Protein AF-A0A2V9GRG0-F1 (afdb_monomer)

Radius of gyration: 27.68 Å; Cα contacts (8 Å, |Δi|>4): 215; chains: 1; bounding box: 55×50×71 Å

Sequence (250 aa):
MAVDATLEKPLPNNLDAERSVLGAILLDNNALNPAIEHLRPEDFFLEQHRRVFTQMIALGEGQQAIDLVTLTEELNRKGDLEASGGAPYLASLADGMPKVSNIEHYARIVKEKAMLRNLIHTTHNIQQRAFEGEDGADAILDNAESSIFALAEDRVRAGLIPVKDIVRDNFERLERIFREGKSITGIATGYTELDKLTSGLQPSELLILAARPSQGKTALALNLMENIAIRGGHPVAMFSLEMSKESLLQ

Mean predicted aligned error: 14.04 Å

pLDDT: mean 86.98, std 11.92, range [37.97, 97.62]

Structure (mmCIF, N/CA/C/O backbone):
data_AF-A0A2V9GRG0-F1
#
_entry.id   AF-A0A2V9GRG0-F1
#
loop_
_atom_site.group_PDB
_atom_site.id
_atom_site.type_symbol
_atom_site.label_atom_id
_atom_site.label_alt_id
_atom_site.label_comp_id
_atom_site.label_asym_id
_atom_site.label_entity_id
_atom_site.label_seq_id
_atom_site.pdbx_PDB_ins_code
_atom_site.Cartn_x
_atom_site.Cartn_y
_atom_site.Cartn_z
_atom_site.occupancy
_atom_site.B_iso_or_equiv
_atom_site.auth_seq_id
_atom_site.auth_comp_id
_atom_site.auth_asym_id
_atom_site.auth_atom_id
_atom_site.pdbx_PDB_model_num
ATOM 1 N N . MET A 1 1 ? 28.287 27.689 5.733 1.00 37.97 1 MET A N 1
ATOM 2 C CA . MET A 1 1 ? 27.545 26.939 6.767 1.00 37.97 1 MET A CA 1
ATOM 3 C C . MET A 1 1 ? 26.065 27.249 6.614 1.00 37.97 1 MET A C 1
ATOM 5 O O . MET A 1 1 ? 25.568 28.158 7.262 1.00 37.97 1 MET A O 1
ATOM 9 N N . ALA A 1 2 ? 25.384 26.561 5.697 1.00 39.38 2 ALA A N 1
ATOM 10 C CA . ALA A 1 2 ? 23.927 26.515 5.704 1.00 39.38 2 ALA A CA 1
ATOM 11 C C . ALA A 1 2 ? 23.565 25.392 6.677 1.00 39.38 2 ALA A C 1
ATOM 13 O O . ALA A 1 2 ? 23.799 24.225 6.375 1.00 39.38 2 ALA A O 1
ATOM 14 N N . VAL A 1 3 ? 23.163 25.762 7.890 1.00 38.41 3 VAL A N 1
ATOM 15 C CA . VAL A 1 3 ? 22.679 24.794 8.873 1.00 38.41 3 VAL A CA 1
ATOM 16 C C . VAL A 1 3 ? 21.347 24.253 8.354 1.00 38.41 3 VAL A C 1
ATOM 18 O O . VAL A 1 3 ? 20.510 24.994 7.843 1.00 38.41 3 VAL A O 1
ATOM 21 N N . ASP A 1 4 ? 21.255 22.937 8.410 1.00 46.06 4 ASP A N 1
ATOM 22 C CA . ASP A 1 4 ? 20.303 22.028 7.794 1.00 46.06 4 ASP A CA 1
ATOM 23 C C . ASP A 1 4 ? 18.834 22.311 8.181 1.00 46.06 4 ASP A C 1
ATOM 25 O O . ASP A 1 4 ? 18.315 21.791 9.164 1.00 46.06 4 ASP A O 1
ATOM 29 N N . ALA A 1 5 ? 18.139 23.147 7.402 1.00 47.88 5 ALA A N 1
ATOM 30 C CA . ALA A 1 5 ? 16.715 23.460 7.599 1.00 47.88 5 ALA A CA 1
ATOM 31 C C . ALA A 1 5 ? 15.775 22.272 7.288 1.00 47.88 5 ALA A C 1
ATOM 33 O O . ALA A 1 5 ? 14.558 22.358 7.470 1.00 47.88 5 ALA A O 1
ATOM 34 N N . THR A 1 6 ? 16.321 21.160 6.791 1.00 55.41 6 THR A N 1
ATOM 35 C CA . THR A 1 6 ? 15.581 19.942 6.446 1.00 55.41 6 THR A CA 1
ATOM 36 C C . THR A 1 6 ? 15.254 19.092 7.677 1.00 55.41 6 THR A C 1
ATOM 38 O O . THR A 1 6 ? 14.253 18.379 7.662 1.00 55.41 6 THR A O 1
ATOM 41 N N . LEU A 1 7 ? 16.031 19.218 8.761 1.00 51.88 7 LEU A N 1
ATOM 42 C CA . LEU A 1 7 ? 15.873 18.441 9.999 1.00 51.88 7 LEU A CA 1
ATOM 43 C C . LEU A 1 7 ? 14.798 18.981 10.965 1.00 51.88 7 LEU A C 1
ATOM 45 O O . LEU A 1 7 ? 14.427 18.281 11.902 1.00 51.88 7 LEU A O 1
ATOM 49 N N . GLU A 1 8 ? 14.264 20.191 10.753 1.00 59.69 8 GLU A N 1
ATOM 50 C CA . GLU A 1 8 ? 13.221 20.769 11.626 1.00 59.69 8 GLU A CA 1
ATOM 51 C C . GLU A 1 8 ? 11.787 20.396 11.219 1.00 59.69 8 GLU A C 1
ATOM 53 O O . GLU A 1 8 ? 10.844 20.623 11.981 1.00 59.69 8 GLU A O 1
ATOM 58 N N . LYS A 1 9 ? 11.578 19.829 10.023 1.00 76.06 9 LYS A N 1
ATOM 59 C CA . LYS A 1 9 ? 10.229 19.460 9.580 1.00 76.06 9 LYS A CA 1
ATOM 60 C C . LYS A 1 9 ? 9.841 18.081 10.115 1.00 76.06 9 LYS A C 1
ATOM 62 O O . LYS A 1 9 ? 10.578 17.121 9.890 1.00 76.06 9 LYS A O 1
ATOM 67 N N . PRO A 1 10 ? 8.667 17.943 10.760 1.00 85.94 10 PRO A N 1
ATOM 68 C CA . PRO A 1 10 ? 8.171 16.633 11.147 1.00 85.94 10 PRO A CA 1
ATOM 69 C C . PRO A 1 10 ? 7.972 15.764 9.902 1.00 85.94 10 PRO A C 1
ATOM 71 O O . PRO A 1 10 ? 7.604 16.261 8.832 1.00 85.94 10 PRO A O 1
ATOM 74 N N . LEU A 1 11 ? 8.198 14.457 10.053 1.00 92.50 11 LEU A N 1
ATOM 75 C CA . LEU A 1 11 ? 7.975 13.492 8.979 1.00 92.50 11 LEU A CA 1
ATOM 76 C C . LEU A 1 11 ? 6.545 13.615 8.421 1.00 92.50 11 LEU A C 1
ATOM 78 O O . LEU A 1 11 ? 5.611 13.842 9.197 1.00 92.50 11 LEU A O 1
ATOM 82 N N . PRO A 1 12 ? 6.342 13.430 7.102 1.00 94.94 12 PRO A N 1
ATOM 83 C CA . PRO A 1 12 ? 5.026 13.515 6.477 1.00 94.94 12 PRO A CA 1
ATOM 84 C C . PRO A 1 12 ? 3.973 12.657 7.189 1.00 94.94 12 PRO A C 1
ATOM 86 O O . PRO A 1 12 ? 4.086 11.435 7.275 1.00 94.94 12 PRO A O 1
ATOM 89 N N . ASN A 1 13 ? 2.919 13.296 7.685 1.00 95.69 13 ASN A N 1
ATOM 90 C CA . ASN A 1 13 ? 1.816 12.636 8.377 1.00 95.69 13 ASN A CA 1
ATOM 91 C C . ASN A 1 13 ? 0.502 13.393 8.142 1.00 95.69 13 ASN A C 1
ATOM 93 O O . ASN A 1 13 ? 0.505 14.525 7.652 1.00 95.69 13 ASN A O 1
ATOM 97 N N . ASN A 1 14 ? -0.617 12.743 8.452 1.00 95.44 14 ASN A N 1
ATOM 98 C CA . ASN A 1 14 ? -1.925 13.382 8.525 1.00 95.44 14 ASN A CA 1
ATOM 99 C C . ASN A 1 14 ? -2.755 12.682 9.608 1.00 95.44 14 ASN A C 1
ATOM 101 O O . ASN A 1 14 ? -3.441 11.695 9.344 1.00 95.44 14 ASN A O 1
ATOM 105 N N . LEU A 1 15 ? -2.651 13.188 10.837 1.00 94.38 15 LEU A N 1
ATOM 106 C CA . LEU A 1 15 ? -3.295 12.584 12.005 1.00 94.38 15 LEU A CA 1
ATOM 107 C C . LEU A 1 15 ? -4.823 12.601 11.914 1.00 94.38 15 LEU A C 1
ATOM 109 O O . LEU A 1 15 ? -5.467 11.675 12.398 1.00 94.38 15 LEU A O 1
ATOM 113 N N . ASP A 1 16 ? -5.403 13.614 11.269 1.00 92.62 16 ASP A N 1
ATOM 114 C CA . ASP A 1 16 ? -6.853 13.714 11.093 1.00 92.62 16 ASP A CA 1
ATOM 115 C C . ASP A 1 16 ? -7.372 12.639 10.132 1.00 92.62 16 ASP A C 1
ATOM 117 O O . ASP A 1 16 ? -8.401 12.016 10.398 1.00 92.62 16 ASP A O 1
ATOM 121 N N . ALA A 1 17 ? -6.637 12.359 9.050 1.00 93.94 17 ALA A N 1
ATOM 122 C CA . ALA A 1 17 ? -6.957 11.263 8.140 1.00 93.94 17 ALA A CA 1
ATOM 123 C C . ALA A 1 17 ? -6.821 9.899 8.834 1.00 93.94 17 ALA A C 1
ATOM 125 O O . ALA A 1 17 ? -7.705 9.060 8.690 1.00 93.94 17 ALA A O 1
ATOM 126 N N . GLU A 1 18 ? -5.770 9.693 9.635 1.00 95.75 18 GLU A N 1
ATOM 127 C CA . GLU A 1 18 ? -5.599 8.459 10.414 1.00 95.75 18 GLU A CA 1
ATOM 128 C C . GLU A 1 18 ? -6.754 8.243 11.401 1.00 95.75 18 GLU A C 1
ATOM 130 O O . GLU A 1 18 ? -7.363 7.173 11.415 1.00 95.75 18 GLU A O 1
ATOM 135 N N . ARG A 1 19 ? -7.122 9.276 12.171 1.00 94.06 19 ARG A N 1
ATOM 136 C CA . ARG A 1 19 ? -8.281 9.230 13.077 1.00 94.06 19 ARG A CA 1
ATOM 137 C C . ARG A 1 19 ? -9.578 8.958 12.323 1.00 94.06 19 ARG A C 1
ATOM 139 O O . ARG A 1 19 ? -10.387 8.167 12.792 1.00 94.06 19 ARG A O 1
ATOM 146 N N . SER A 1 20 ? -9.751 9.564 11.148 1.00 93.50 20 SER A N 1
ATOM 147 C CA . SER A 1 20 ? -10.935 9.356 10.308 1.00 93.50 20 SER A CA 1
ATOM 148 C C . SER A 1 20 ? -11.053 7.908 9.830 1.00 93.50 20 SER A C 1
ATOM 150 O O . SER A 1 20 ? -12.155 7.369 9.803 1.00 93.50 20 SER A O 1
ATOM 152 N N . VAL A 1 21 ? -9.934 7.255 9.497 1.00 94.75 21 VAL A N 1
ATOM 153 C CA . VAL A 1 21 ? -9.914 5.831 9.121 1.00 94.75 21 VAL A CA 1
ATOM 154 C C . VAL A 1 21 ? -10.344 4.953 10.298 1.00 94.75 21 VAL A C 1
ATOM 156 O O . VAL A 1 21 ? -11.274 4.162 10.160 1.00 94.75 21 VAL A O 1
ATOM 159 N N . LEU A 1 22 ? -9.719 5.120 11.467 1.00 95.38 22 LEU A N 1
ATOM 160 C CA . LEU A 1 22 ? -10.022 4.297 12.647 1.00 95.38 22 LEU A CA 1
ATOM 161 C C . LEU A 1 22 ? -11.447 4.533 13.166 1.00 95.38 22 LEU A C 1
ATOM 163 O O . LEU A 1 22 ? -12.176 3.586 13.454 1.00 95.38 22 LEU A O 1
ATOM 167 N N . GLY A 1 23 ? -11.866 5.797 13.245 1.00 94.00 23 GLY A N 1
ATOM 168 C CA . GLY A 1 23 ? -13.208 6.182 13.674 1.00 94.00 23 GLY A CA 1
ATOM 169 C C . GLY A 1 23 ? -14.297 5.661 12.740 1.00 94.00 23 GLY A C 1
ATOM 170 O O . GLY A 1 23 ? -15.331 5.190 13.203 1.00 94.00 23 GLY A O 1
ATOM 171 N N . ALA A 1 24 ? -14.057 5.679 11.426 1.00 93.19 24 ALA A N 1
ATOM 172 C CA . ALA A 1 24 ? -14.992 5.128 10.453 1.00 93.19 24 ALA A CA 1
ATOM 173 C C . ALA A 1 24 ? -15.219 3.625 10.647 1.00 93.19 24 ALA A C 1
ATOM 175 O O . ALA A 1 24 ? -16.363 3.188 10.596 1.00 93.19 24 ALA A O 1
ATOM 176 N N . ILE A 1 25 ? -14.160 2.855 10.915 1.00 94.12 25 ILE A N 1
ATOM 177 C CA . ILE A 1 25 ? -14.255 1.404 11.143 1.00 94.12 25 ILE A CA 1
ATOM 178 C C . ILE A 1 25 ? -15.051 1.095 12.418 1.00 94.12 25 ILE A C 1
ATOM 180 O O . ILE A 1 25 ? -15.856 0.164 12.419 1.00 94.12 25 ILE A O 1
ATOM 184 N N . LEU A 1 26 ? -14.872 1.894 13.477 1.00 92.81 26 LEU A N 1
ATOM 185 C CA . LEU A 1 26 ? -15.645 1.775 14.722 1.00 92.81 26 LEU A CA 1
ATOM 186 C C . LEU A 1 26 ? -17.136 2.088 14.537 1.00 92.81 26 LEU A C 1
ATOM 188 O O . LEU A 1 26 ? -17.969 1.544 15.256 1.00 92.81 26 LEU A O 1
ATOM 192 N N . LEU A 1 27 ? -17.473 2.987 13.608 1.00 90.81 27 LEU A N 1
ATOM 193 C CA . LEU A 1 27 ? -18.858 3.368 13.318 1.00 90.81 27 LEU A CA 1
ATOM 194 C C . LEU A 1 27 ? -19.539 2.414 12.329 1.00 90.81 27 LEU A C 1
ATOM 196 O O . LEU A 1 27 ? -20.735 2.155 12.458 1.00 90.81 27 LEU A O 1
ATOM 200 N N . ASP A 1 28 ? -18.793 1.909 11.348 1.00 91.44 28 ASP A N 1
ATOM 201 C CA . ASP A 1 28 ? -19.251 0.954 10.344 1.00 91.44 28 ASP A CA 1
ATOM 202 C C . ASP A 1 28 ? -18.136 -0.049 10.025 1.00 91.44 28 ASP A C 1
ATOM 204 O O . ASP A 1 28 ? -17.165 0.255 9.329 1.00 91.44 28 ASP A O 1
ATOM 208 N N . ASN A 1 29 ? -18.293 -1.286 10.498 1.00 93.06 29 ASN A N 1
ATOM 209 C CA . ASN A 1 29 ? -17.296 -2.340 10.304 1.00 93.06 29 ASN A CA 1
ATOM 210 C C . ASN A 1 29 ? -17.103 -2.715 8.824 1.00 93.06 29 ASN A C 1
ATOM 212 O O . ASN A 1 29 ? -16.053 -3.253 8.471 1.00 93.06 29 ASN A O 1
ATOM 216 N N . ASN A 1 30 ? -18.049 -2.383 7.933 1.00 91.38 30 ASN A N 1
ATOM 217 C CA . ASN A 1 30 ? -17.868 -2.579 6.490 1.00 91.38 30 ASN A CA 1
ATOM 218 C C . ASN A 1 30 ? -16.743 -1.704 5.919 1.00 91.38 30 ASN A C 1
ATOM 220 O O . ASN A 1 30 ? -16.183 -2.039 4.876 1.00 91.38 30 ASN A O 1
ATOM 224 N N . ALA A 1 31 ? -16.375 -0.618 6.608 1.00 92.19 31 ALA A N 1
ATOM 225 C CA . ALA A 1 31 ? -15.264 0.245 6.224 1.00 92.19 31 ALA A CA 1
ATOM 226 C C . ALA A 1 31 ? -13.887 -0.421 6.404 1.00 92.19 31 ALA A C 1
ATOM 228 O O . ALA A 1 31 ? -12.911 0.065 5.831 1.00 92.19 31 ALA A O 1
ATOM 229 N N . LEU A 1 32 ? -13.788 -1.536 7.145 1.00 93.94 32 LEU A N 1
ATOM 230 C CA . LEU A 1 32 ? -12.517 -2.244 7.325 1.00 93.94 32 LEU A CA 1
ATOM 231 C C . LEU A 1 32 ? -11.968 -2.764 5.990 1.00 93.94 32 LEU A C 1
ATOM 233 O O . LEU A 1 32 ? -10.796 -2.546 5.701 1.00 93.94 32 LEU A O 1
ATOM 237 N N . ASN A 1 33 ? -12.803 -3.407 5.166 1.00 91.25 33 ASN A N 1
ATOM 238 C CA . ASN A 1 33 ? -12.358 -4.030 3.914 1.00 91.25 33 ASN A CA 1
ATOM 239 C C . ASN A 1 33 ? -11.745 -3.009 2.926 1.00 91.25 33 ASN A C 1
ATOM 241 O O . ASN A 1 33 ? -10.601 -3.200 2.515 1.00 91.25 33 ASN A O 1
ATOM 245 N N . PRO A 1 34 ? -12.404 -1.875 2.613 1.00 90.69 34 PRO A N 1
ATOM 246 C CA . PRO A 1 34 ? -11.786 -0.819 1.808 1.00 90.69 34 PRO A CA 1
ATOM 247 C C . PRO A 1 34 ? -10.521 -0.218 2.439 1.00 90.69 34 PRO A C 1
ATOM 249 O O . PRO A 1 34 ? -9.609 0.206 1.729 1.00 90.69 34 PRO A O 1
ATOM 252 N N . ALA A 1 35 ? -10.438 -0.164 3.774 1.00 92.75 35 ALA A N 1
ATOM 253 C CA . ALA A 1 35 ? -9.246 0.335 4.452 1.00 92.75 35 ALA A CA 1
ATOM 254 C C . ALA A 1 35 ? -8.050 -0.617 4.273 1.00 92.75 35 ALA A C 1
ATOM 256 O O . ALA A 1 35 ? -6.971 -0.159 3.903 1.00 92.75 35 ALA A O 1
ATOM 257 N N . ILE A 1 36 ? -8.227 -1.929 4.471 1.00 93.56 36 ILE A N 1
ATOM 258 C CA . ILE A 1 36 ? -7.149 -2.929 4.314 1.00 93.56 36 ILE A CA 1
ATOM 259 C C . ILE A 1 36 ? -6.730 -3.142 2.852 1.00 93.56 36 ILE A C 1
ATOM 261 O O . ILE A 1 36 ? -5.620 -3.610 2.592 1.00 93.56 36 ILE A O 1
ATOM 265 N N . GLU A 1 37 ? -7.575 -2.790 1.880 1.00 90.00 37 GLU A N 1
ATOM 266 C CA . GLU A 1 37 ? -7.181 -2.775 0.465 1.00 90.00 37 GLU A CA 1
ATOM 267 C C . GLU A 1 37 ? -6.081 -1.742 0.191 1.00 90.00 37 GLU A C 1
ATOM 269 O O . GLU A 1 37 ? -5.207 -1.969 -0.648 1.00 90.00 37 GLU A O 1
ATOM 274 N N . HIS A 1 38 ? -6.090 -0.623 0.919 1.00 89.75 38 HIS A N 1
ATOM 275 C CA . HIS A 1 38 ? -5.173 0.494 0.701 1.00 89.75 38 HIS A CA 1
ATOM 276 C C . HIS A 1 38 ? -4.078 0.626 1.760 1.00 89.75 38 HIS A C 1
ATOM 278 O O . HIS A 1 38 ? -3.030 1.203 1.465 1.00 89.75 38 HIS A O 1
ATOM 284 N N . LEU A 1 39 ? -4.311 0.125 2.973 1.00 94.12 39 LEU A N 1
ATOM 285 C CA . LEU A 1 39 ? -3.452 0.359 4.127 1.00 94.12 39 LEU A CA 1
ATOM 286 C C . LEU A 1 39 ? -2.935 -0.927 4.763 1.00 94.12 39 LEU A C 1
ATOM 288 O O . LEU A 1 39 ? -3.576 -1.982 4.787 1.00 94.12 39 LEU A O 1
ATOM 292 N N . ARG A 1 40 ? -1.750 -0.791 5.342 1.00 94.06 40 ARG A N 1
ATOM 293 C CA . ARG A 1 40 ? -1.143 -1.698 6.311 1.00 94.06 40 ARG A CA 1
ATOM 294 C C . ARG A 1 40 ? -0.969 -0.960 7.645 1.00 94.06 40 ARG A C 1
ATOM 296 O O . ARG A 1 40 ? -0.900 0.271 7.637 1.00 94.06 40 ARG A O 1
ATOM 303 N N . PRO A 1 41 ? -0.878 -1.658 8.790 1.00 96.88 41 PRO A N 1
ATOM 304 C CA . PRO A 1 41 ? -0.619 -1.009 10.077 1.00 96.88 41 PRO A CA 1
ATOM 305 C C . PRO A 1 41 ? 0.593 -0.069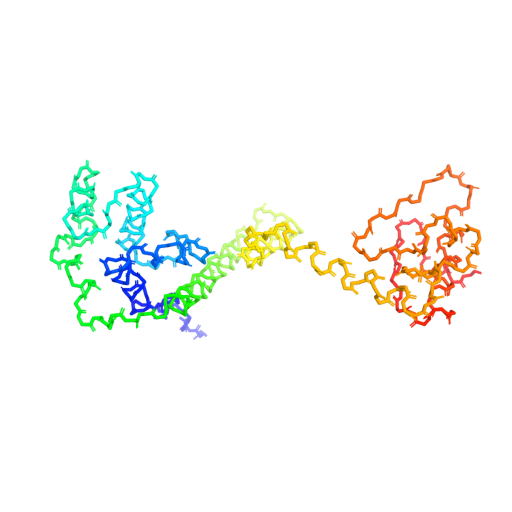 10.055 1.00 96.88 41 PRO A C 1
ATOM 307 O O . PRO A 1 41 ? 0.543 1.015 10.626 1.00 96.88 41 PRO A O 1
ATOM 310 N N . GLU A 1 42 ? 1.654 -0.423 9.335 1.00 95.50 42 GLU A N 1
ATOM 311 C CA . GLU A 1 42 ? 2.897 0.349 9.234 1.00 95.50 42 GLU A CA 1
ATOM 312 C C . GLU A 1 42 ? 2.714 1.692 8.502 1.00 95.50 42 GLU A C 1
ATOM 314 O O . GLU A 1 42 ? 3.506 2.621 8.700 1.00 95.50 42 GLU A O 1
ATOM 319 N N . ASP A 1 43 ? 1.645 1.832 7.705 1.00 95.81 43 ASP A N 1
ATOM 320 C CA . ASP A 1 43 ? 1.320 3.068 6.987 1.00 95.81 43 ASP A CA 1
ATOM 321 C C . ASP A 1 43 ? 0.837 4.186 7.930 1.00 95.81 43 ASP A C 1
ATOM 323 O O . ASP A 1 43 ? 0.895 5.366 7.573 1.00 95.81 43 ASP A O 1
ATOM 327 N N . PHE A 1 44 ? 0.412 3.868 9.154 1.00 97.62 44 PHE A N 1
ATOM 328 C CA . PHE A 1 44 ? 0.077 4.886 10.149 1.00 97.62 44 PHE A CA 1
ATOM 329 C C . PHE A 1 44 ? 1.349 5.507 10.736 1.00 97.62 44 PHE A C 1
ATOM 331 O O . PHE A 1 44 ? 2.364 4.835 10.958 1.00 97.62 44 PHE A O 1
ATOM 338 N N . PHE A 1 45 ? 1.322 6.818 10.971 1.00 97.38 45 PHE A N 1
ATOM 339 C CA . PHE A 1 45 ? 2.439 7.545 11.563 1.00 97.38 45 PHE A CA 1
ATOM 340 C C . PHE A 1 45 ? 2.549 7.276 13.061 1.00 97.38 45 PHE A C 1
ATOM 342 O O . PHE A 1 45 ? 3.648 7.038 13.563 1.00 97.38 45 PHE A O 1
ATOM 349 N N . LEU A 1 46 ? 1.420 7.310 13.773 1.00 96.00 46 LEU A N 1
ATOM 350 C CA . LEU A 1 46 ? 1.413 7.099 15.214 1.00 96.00 46 LEU A CA 1
ATOM 351 C C . LEU A 1 46 ? 1.397 5.613 15.552 1.00 96.00 46 LEU A C 1
ATOM 353 O O . LEU A 1 46 ? 0.501 4.882 15.143 1.00 96.00 46 LEU A O 1
ATOM 357 N N . GLU A 1 47 ? 2.336 5.197 16.396 1.00 94.81 47 GLU A N 1
ATOM 358 C CA . GLU A 1 47 ? 2.438 3.819 16.884 1.00 94.81 47 GLU A CA 1
ATOM 359 C C . GLU A 1 47 ? 1.138 3.337 17.552 1.00 94.81 47 GLU A C 1
ATOM 361 O O . GLU A 1 47 ? 0.696 2.216 17.313 1.00 94.81 47 GLU A O 1
ATOM 366 N N . GLN A 1 48 ? 0.467 4.211 18.313 1.00 95.56 48 GLN A N 1
ATOM 367 C CA . GLN A 1 48 ? -0.853 3.924 18.887 1.00 95.56 48 GLN A CA 1
ATOM 368 C C . GLN A 1 48 ? -1.895 3.570 17.811 1.00 95.56 48 GLN A C 1
ATOM 370 O O . GLN A 1 48 ? -2.669 2.637 17.992 1.00 95.56 48 GLN A O 1
ATOM 375 N N . HIS A 1 49 ? -1.894 4.253 16.660 1.00 97.12 49 HIS A N 1
ATOM 376 C CA . HIS A 1 49 ? -2.828 3.965 15.572 1.00 97.12 49 HIS A CA 1
ATOM 377 C C . HIS A 1 49 ? -2.498 2.645 14.879 1.00 97.12 49 HIS A C 1
ATOM 379 O O . HIS A 1 49 ? -3.418 1.913 14.520 1.00 97.12 49 HIS A O 1
ATOM 385 N N . ARG A 1 50 ? -1.206 2.309 14.747 1.00 97.44 50 ARG A N 1
ATOM 386 C CA . ARG A 1 50 ? -0.778 1.001 14.228 1.00 97.44 50 ARG A CA 1
ATOM 387 C C . ARG A 1 50 ? -1.358 -0.123 15.070 1.00 97.44 50 ARG A C 1
ATOM 389 O O . ARG A 1 50 ? -1.977 -1.032 14.533 1.00 97.44 5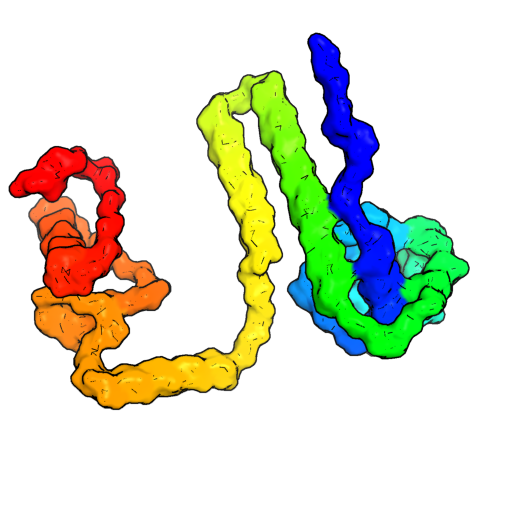0 ARG A O 1
ATOM 396 N N . ARG A 1 51 ? -1.203 -0.029 16.396 1.00 95.88 51 ARG A N 1
ATOM 397 C CA . ARG A 1 51 ? -1.721 -1.022 17.351 1.00 95.88 51 ARG A CA 1
ATOM 398 C C . ARG A 1 51 ? -3.229 -1.170 17.237 1.00 95.88 51 ARG A C 1
ATOM 400 O O . ARG A 1 51 ? -3.718 -2.290 17.112 1.00 95.88 51 ARG A O 1
ATOM 407 N N . VAL A 1 52 ? -3.948 -0.048 17.217 1.00 96.81 52 VAL A N 1
ATOM 408 C CA . VAL A 1 52 ? -5.406 -0.039 17.062 1.00 96.81 52 VAL A CA 1
ATOM 409 C C . VAL A 1 52 ? -5.825 -0.710 15.754 1.00 96.81 52 VAL A C 1
ATOM 411 O O . VAL A 1 52 ? -6.642 -1.627 15.784 1.00 96.81 52 VAL A O 1
ATOM 414 N N . PHE A 1 53 ? -5.240 -0.318 14.619 1.00 97.62 53 PHE A N 1
ATOM 415 C CA . PHE A 1 53 ? -5.585 -0.886 13.315 1.00 97.62 53 PHE A CA 1
ATOM 416 C C . PHE A 1 53 ? -5.271 -2.385 13.229 1.00 97.62 53 PHE A C 1
ATOM 418 O O . PHE A 1 53 ? -6.091 -3.154 12.734 1.00 97.62 53 PHE A O 1
ATOM 425 N N . THR A 1 54 ? -4.134 -2.825 13.776 1.00 96.88 54 THR A N 1
ATOM 426 C CA . THR A 1 54 ? -3.780 -4.249 13.869 1.00 96.88 54 THR A CA 1
ATOM 427 C C . THR A 1 54 ? -4.843 -5.050 14.618 1.00 96.88 54 THR A C 1
ATOM 429 O O . THR A 1 54 ? -5.234 -6.120 14.153 1.00 96.88 54 THR A O 1
ATOM 432 N N . GLN A 1 55 ? -5.354 -4.541 15.745 1.00 95.81 55 GLN A N 1
ATOM 433 C CA . GLN A 1 55 ? -6.416 -5.243 16.474 1.00 95.81 55 GLN A CA 1
ATOM 434 C C . GLN A 1 55 ? -7.761 -5.195 15.743 1.00 95.81 55 GLN A C 1
ATOM 436 O O . GLN A 1 55 ? -8.491 -6.181 15.768 1.00 95.81 55 GLN A O 1
ATOM 441 N N . MET A 1 56 ? -8.082 -4.105 15.039 1.00 96.62 56 MET A N 1
ATOM 442 C CA . MET A 1 56 ? -9.277 -4.052 14.186 1.00 96.62 56 MET A CA 1
ATOM 443 C C . MET A 1 56 ? -9.240 -5.124 13.090 1.00 96.62 56 MET A C 1
ATOM 445 O O . MET A 1 56 ? -10.247 -5.792 12.862 1.00 96.62 56 MET A O 1
ATOM 449 N N . ILE A 1 57 ? -8.080 -5.330 12.454 1.00 95.94 57 ILE A N 1
ATOM 450 C CA . ILE A 1 57 ? -7.885 -6.412 11.478 1.00 95.94 57 ILE A CA 1
ATOM 451 C C . ILE A 1 57 ? -8.107 -7.773 12.145 1.00 95.94 57 ILE A C 1
ATOM 453 O O . ILE A 1 57 ? -8.904 -8.562 11.647 1.00 95.94 57 ILE A O 1
ATOM 457 N N . ALA A 1 58 ? -7.466 -8.029 13.290 1.00 94.12 58 ALA A N 1
ATOM 458 C CA . ALA A 1 58 ? -7.574 -9.311 13.991 1.00 94.12 58 ALA A CA 1
ATOM 459 C C . ALA A 1 58 ? -9.018 -9.645 14.412 1.00 94.12 58 ALA A C 1
ATOM 461 O O . ALA A 1 58 ? -9.465 -10.783 14.262 1.00 94.12 58 ALA A O 1
ATOM 462 N N . LEU A 1 59 ? -9.768 -8.654 14.903 1.00 94.50 59 LEU A N 1
ATOM 463 C CA . LEU A 1 59 ? -11.188 -8.804 15.235 1.00 94.50 59 LEU A CA 1
ATOM 464 C C . LEU A 1 59 ? -12.031 -9.099 13.986 1.00 94.50 59 LEU A C 1
ATOM 466 O O . LEU A 1 59 ? -12.874 -9.997 14.016 1.00 94.50 59 LEU A O 1
ATOM 470 N N . GLY A 1 60 ? -11.769 -8.396 12.879 1.00 92.75 60 GLY A N 1
ATOM 471 C CA . GLY A 1 60 ? -12.437 -8.626 11.597 1.00 92.75 60 GLY A CA 1
ATOM 472 C C . GLY A 1 60 ? -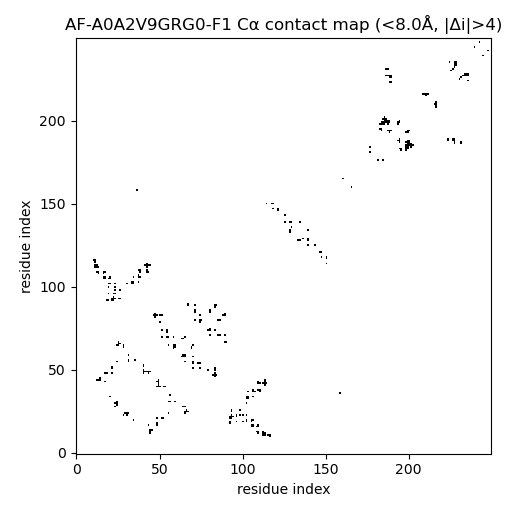12.182 -10.027 11.031 1.00 92.75 60 GLY A C 1
ATOM 473 O O . GLY A 1 60 ? -13.121 -10.700 10.604 1.00 92.75 60 GLY A O 1
ATOM 474 N N . GLU A 1 61 ? -10.938 -10.507 11.091 1.00 91.38 61 GLU A N 1
ATOM 475 C CA . GLU A 1 61 ? -10.565 -11.879 10.711 1.00 91.38 61 GLU A CA 1
ATOM 476 C C . GLU A 1 61 ? -11.244 -12.928 11.602 1.00 91.38 61 GLU A C 1
ATOM 478 O O . GLU A 1 61 ? -11.685 -13.971 11.118 1.00 91.38 61 GLU A O 1
ATOM 483 N N . GLY A 1 62 ? -11.389 -12.629 12.895 1.00 90.19 62 GLY A N 1
ATOM 484 C CA . GLY A 1 62 ? -12.130 -13.441 13.859 1.00 90.19 62 GLY A CA 1
ATOM 485 C C . GLY A 1 62 ? -13.654 -13.374 13.720 1.00 90.19 62 GLY A C 1
ATOM 486 O O . GLY A 1 62 ? -14.350 -14.003 14.518 1.00 90.19 62 GLY A O 1
ATOM 487 N N . GLN A 1 63 ? -14.180 -12.622 12.743 1.00 90.25 63 GLN A N 1
ATOM 488 C CA . GLN A 1 63 ? -15.612 -12.346 12.559 1.00 90.25 63 GLN A CA 1
ATOM 489 C C . GLN A 1 63 ? -16.288 -11.769 13.815 1.00 90.25 63 GLN A C 1
ATOM 491 O O . GLN A 1 63 ? -17.476 -11.990 14.061 1.00 90.25 63 GLN A O 1
ATOM 496 N N . GLN A 1 64 ? -15.529 -11.033 14.625 1.00 92.12 64 GLN A N 1
ATOM 497 C CA . GLN A 1 64 ? -16.033 -10.334 15.799 1.00 92.12 64 GLN A CA 1
ATOM 498 C C . GLN A 1 64 ? -16.416 -8.902 15.419 1.00 92.12 64 GLN A C 1
ATOM 500 O O . GLN A 1 64 ? -15.799 -8.289 14.549 1.00 92.12 64 GLN A O 1
ATOM 505 N N . ALA A 1 65 ? -17.448 -8.364 16.072 1.00 93.25 65 ALA A N 1
ATOM 506 C CA . ALA A 1 65 ? -17.810 -6.961 15.906 1.00 93.25 65 ALA A CA 1
ATOM 507 C C . ALA A 1 65 ? -16.638 -6.071 16.341 1.00 93.25 65 ALA A C 1
ATOM 509 O O . ALA A 1 65 ? -15.993 -6.349 17.353 1.00 93.25 65 ALA A O 1
ATOM 510 N N . ILE A 1 66 ? -16.366 -5.010 15.584 1.00 95.31 66 ILE A N 1
ATOM 511 C CA . ILE A 1 66 ? -15.296 -4.052 15.875 1.00 95.31 66 ILE A CA 1
ATOM 512 C C . ILE A 1 66 ? -15.954 -2.805 16.458 1.00 95.31 66 ILE A C 1
ATOM 514 O O . ILE A 1 66 ? -16.293 -1.867 15.741 1.00 95.31 66 ILE A O 1
ATOM 518 N N . ASP A 1 67 ? -16.178 -2.807 17.764 1.00 93.44 67 ASP A N 1
ATOM 519 C CA . ASP A 1 67 ? -16.742 -1.680 18.496 1.00 93.44 67 ASP A CA 1
ATOM 520 C C . ASP A 1 67 ? -15.829 -1.296 19.665 1.00 93.44 67 ASP A C 1
ATOM 522 O O . ASP A 1 67 ? -14.790 -1.911 19.907 1.00 93.44 67 ASP A O 1
ATOM 526 N N . LEU A 1 68 ? -16.183 -0.227 20.381 1.00 92.69 68 LEU A N 1
ATOM 527 C CA . LEU A 1 68 ? -15.359 0.278 21.476 1.00 92.69 68 LEU A CA 1
ATOM 528 C C . LEU A 1 68 ? -15.131 -0.774 22.574 1.00 92.69 68 LEU A C 1
ATOM 530 O O . LEU A 1 68 ? -14.051 -0.799 23.164 1.00 92.69 68 LEU A O 1
ATOM 534 N N . VAL A 1 69 ? -16.121 -1.621 22.862 1.00 93.88 69 VAL A N 1
ATOM 535 C CA . VAL A 1 69 ? -16.032 -2.622 23.930 1.00 93.88 69 VAL A CA 1
ATOM 536 C C . VAL A 1 69 ? -15.114 -3.751 23.490 1.00 93.88 69 VAL A C 1
ATOM 538 O O . VAL A 1 69 ? -14.130 -4.027 24.177 1.00 93.88 69 VAL A O 1
ATOM 541 N N . THR A 1 70 ? -15.374 -4.346 22.324 1.00 95.31 70 THR A N 1
ATOM 542 C CA . THR A 1 70 ? -14.581 -5.476 21.820 1.00 95.31 70 THR A CA 1
ATOM 543 C C . THR A 1 70 ? -13.134 -5.081 21.545 1.00 95.31 70 THR A C 1
ATOM 545 O O . THR A 1 70 ? -12.215 -5.813 21.911 1.00 95.31 70 THR A O 1
ATOM 548 N N . LEU A 1 71 ? -12.902 -3.890 20.985 1.00 95.50 71 LEU A N 1
ATOM 549 C CA . LEU A 1 71 ? -11.558 -3.370 20.748 1.00 95.50 71 LEU A CA 1
ATOM 550 C C . LEU A 1 71 ? -10.803 -3.113 22.057 1.00 95.50 71 LEU A C 1
ATOM 552 O O . LEU A 1 71 ? -9.622 -3.444 22.157 1.00 95.50 71 LEU A O 1
ATOM 556 N N . THR A 1 72 ? -11.469 -2.544 23.066 1.00 94.81 72 THR A N 1
ATOM 557 C CA . THR A 1 72 ? -10.850 -2.294 24.377 1.00 94.81 72 THR A CA 1
ATOM 558 C C . THR A 1 72 ? -10.504 -3.603 25.080 1.00 94.81 72 THR A C 1
ATOM 560 O O . THR A 1 72 ? -9.408 -3.725 25.627 1.00 94.81 72 THR A O 1
ATOM 563 N N . GLU A 1 73 ? -11.403 -4.591 25.058 1.00 94.38 73 GLU A N 1
ATOM 564 C CA . GLU A 1 73 ? -11.149 -5.916 25.631 1.00 94.38 73 GLU A CA 1
ATOM 565 C C . GLU A 1 73 ? -9.984 -6.622 24.935 1.00 94.38 73 GLU A C 1
ATOM 567 O O . GLU A 1 73 ? -9.104 -7.152 25.615 1.00 94.38 73 GLU A O 1
ATOM 572 N N . GLU A 1 74 ? -9.930 -6.582 23.603 1.00 93.81 74 GLU A N 1
ATOM 573 C CA . GLU A 1 74 ? -8.861 -7.216 22.832 1.00 93.81 74 GLU A CA 1
ATOM 574 C C . GLU A 1 74 ? -7.501 -6.557 23.095 1.00 93.81 74 GLU A C 1
ATOM 576 O O . GLU A 1 74 ? -6.518 -7.243 23.391 1.00 93.81 74 GLU A O 1
ATOM 581 N N . LEU A 1 75 ? -7.448 -5.222 23.091 1.00 94.12 75 LEU A N 1
ATOM 582 C CA . LEU A 1 75 ? -6.240 -4.468 23.436 1.00 94.12 75 LEU A CA 1
ATOM 583 C C . LEU A 1 75 ? -5.791 -4.730 24.877 1.00 94.12 75 LEU A C 1
ATOM 585 O O . LEU A 1 75 ? -4.595 -4.874 25.135 1.00 94.12 75 LEU A O 1
ATOM 589 N N . ASN A 1 76 ? -6.727 -4.826 25.822 1.00 94.19 76 ASN A N 1
ATOM 590 C CA . ASN A 1 76 ? -6.412 -5.131 27.214 1.00 94.19 76 ASN A CA 1
ATOM 591 C C . ASN A 1 76 ? -5.886 -6.565 27.371 1.00 94.19 76 ASN A C 1
ATOM 593 O O . ASN A 1 76 ? -4.886 -6.790 28.051 1.00 94.19 76 ASN A O 1
ATOM 597 N N . ARG A 1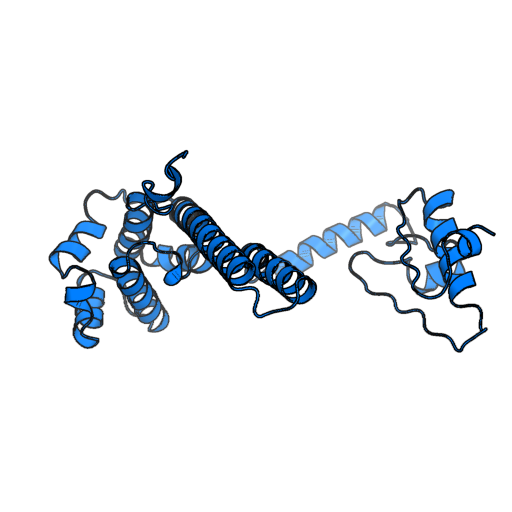 77 ? -6.500 -7.534 26.682 1.00 93.56 77 ARG A N 1
ATOM 598 C CA . ARG A 1 77 ? -6.069 -8.939 26.661 1.00 93.56 77 ARG A CA 1
ATOM 599 C C . ARG A 1 77 ? -4.633 -9.095 26.159 1.00 93.56 77 ARG A C 1
ATOM 601 O O . ARG A 1 77 ? -3.913 -9.970 26.635 1.00 93.56 77 ARG A O 1
ATOM 608 N N . LYS A 1 78 ? -4.218 -8.255 25.208 1.00 91.44 78 LYS A N 1
ATOM 609 C CA . LYS A 1 78 ? -2.855 -8.217 24.656 1.00 91.44 78 LYS A CA 1
ATOM 610 C C . LYS A 1 78 ? -1.878 -7.356 25.464 1.00 91.44 78 LYS A C 1
ATOM 612 O O . LYS A 1 78 ? -0.682 -7.421 25.206 1.00 91.44 78 LYS A O 1
ATOM 617 N N . GLY A 1 79 ? -2.357 -6.593 26.449 1.00 92.31 79 GLY A N 1
ATOM 618 C CA . GLY A 1 79 ? -1.539 -5.659 27.230 1.00 92.31 79 GLY A CA 1
ATOM 619 C C . GLY A 1 79 ? -1.178 -4.365 26.489 1.00 92.31 79 GLY A C 1
ATOM 620 O O . GLY A 1 79 ? -0.297 -3.636 26.934 1.00 92.31 79 GLY A O 1
ATOM 621 N N . ASP A 1 80 ? -1.857 -4.064 25.379 1.00 93.00 80 ASP A N 1
ATOM 622 C CA . ASP A 1 80 ? -1.570 -2.932 24.488 1.00 93.00 80 ASP A CA 1
ATOM 623 C C . ASP A 1 80 ? -2.486 -1.715 24.714 1.00 93.00 80 ASP A C 1
ATOM 625 O O . ASP A 1 80 ? -2.309 -0.682 24.063 1.00 93.00 80 ASP A O 1
ATOM 629 N N . LEU A 1 81 ? -3.469 -1.805 25.620 1.00 92.31 81 LEU A N 1
ATOM 630 C CA . LEU A 1 81 ? -4.486 -0.763 25.823 1.00 92.31 81 LEU A CA 1
ATOM 631 C C . LEU A 1 81 ? -3.878 0.602 26.175 1.00 92.31 81 LEU A C 1
ATOM 633 O O . LEU A 1 81 ? -4.178 1.597 25.517 1.00 92.31 81 LEU A O 1
ATOM 637 N N . GLU A 1 82 ? -2.990 0.646 27.168 1.00 92.62 82 GLU A N 1
ATOM 638 C CA . GLU A 1 82 ? -2.337 1.892 27.593 1.00 92.62 82 GLU A CA 1
ATOM 639 C C . GLU A 1 82 ? -1.422 2.456 26.497 1.00 92.62 82 GLU A C 1
ATOM 641 O O . GLU A 1 82 ? -1.442 3.652 26.213 1.00 92.62 82 GLU A O 1
ATOM 646 N N . ALA A 1 83 ? -0.685 1.586 25.796 1.00 91.44 83 ALA A N 1
ATOM 647 C CA . ALA A 1 83 ? 0.160 1.974 24.664 1.00 91.44 83 ALA A CA 1
ATOM 648 C C . ALA A 1 83 ? -0.647 2.492 23.456 1.00 91.44 83 ALA A C 1
ATOM 650 O O . ALA A 1 83 ? -0.097 3.165 22.584 1.00 91.44 83 ALA A O 1
ATOM 651 N N . SER A 1 84 ? -1.947 2.194 23.411 1.00 91.19 84 SER A N 1
ATOM 652 C CA . SER A 1 84 ? -2.884 2.652 22.382 1.00 91.19 84 SER A CA 1
ATOM 653 C C . SER A 1 84 ? -3.642 3.926 22.782 1.00 91.19 84 SER A C 1
ATOM 655 O O . SER A 1 84 ? -4.550 4.340 22.066 1.00 91.19 84 SER A O 1
ATOM 657 N N . GLY A 1 85 ? -3.287 4.550 23.913 1.00 89.19 85 GLY A N 1
ATOM 658 C CA . GLY A 1 85 ? -3.913 5.774 24.432 1.00 89.19 85 GLY A CA 1
ATOM 659 C C . GLY A 1 85 ? -5.041 5.538 25.444 1.00 89.19 85 GLY A C 1
ATOM 660 O O . GLY A 1 85 ? -5.618 6.499 25.956 1.00 89.19 85 GLY A O 1
ATOM 661 N N . GLY A 1 86 ? -5.354 4.278 25.758 1.00 92.50 86 GLY A N 1
ATOM 662 C CA . GLY A 1 86 ? -6.386 3.902 26.720 1.00 92.50 86 GLY A CA 1
ATOM 663 C C . GLY A 1 86 ? -7.821 4.048 26.202 1.00 92.50 86 GLY A C 1
ATOM 664 O O . GLY A 1 86 ? -8.092 4.612 25.140 1.00 92.50 86 GLY A O 1
ATOM 665 N N . ALA A 1 87 ? -8.778 3.552 26.989 1.00 90.81 87 ALA A N 1
ATOM 666 C CA . ALA A 1 87 ? -10.200 3.569 26.630 1.00 90.81 87 ALA A CA 1
ATOM 667 C C . ALA A 1 87 ? -10.767 4.975 26.309 1.00 90.81 87 ALA A C 1
ATOM 669 O O . ALA A 1 87 ? -11.530 5.088 25.345 1.00 90.81 87 ALA A O 1
ATOM 670 N N . PRO A 1 88 ? -10.395 6.063 27.024 1.00 92.69 88 PRO A N 1
ATOM 671 C CA . PRO A 1 88 ? -10.874 7.407 26.688 1.00 92.69 88 PRO A CA 1
ATOM 672 C C . PRO A 1 88 ? -10.442 7.862 25.292 1.00 92.69 88 PRO A C 1
ATOM 674 O O . PRO A 1 88 ? -11.211 8.511 24.583 1.00 92.69 88 PRO A O 1
ATOM 677 N N . TYR A 1 89 ? -9.225 7.503 24.877 1.00 93.25 89 TYR A N 1
ATOM 678 C CA . TYR A 1 89 ? -8.727 7.852 23.555 1.00 93.25 89 TYR A CA 1
ATOM 679 C C . TYR A 1 89 ? -9.474 7.098 22.456 1.00 93.25 89 TYR A C 1
ATOM 681 O O . TYR A 1 89 ? -9.922 7.722 21.495 1.00 93.25 89 TYR A O 1
ATOM 689 N N . LEU A 1 90 ? -9.686 5.790 22.627 1.00 92.00 90 LEU A N 1
ATOM 690 C CA . LEU A 1 90 ? -10.452 4.978 21.676 1.00 92.00 90 LEU A CA 1
ATOM 691 C C . LEU A 1 90 ? -11.874 5.520 21.490 1.00 92.00 90 LEU A C 1
ATOM 693 O O . LEU A 1 90 ? -12.349 5.622 20.362 1.00 92.00 90 LEU A O 1
ATOM 697 N N . ALA A 1 91 ? -12.524 5.950 22.576 1.00 91.06 91 ALA A N 1
ATOM 698 C CA . ALA A 1 91 ? -13.838 6.585 22.505 1.00 91.06 91 ALA A CA 1
ATOM 699 C C . ALA A 1 91 ? -13.812 7.892 21.686 1.00 91.06 91 ALA A C 1
ATOM 701 O O . ALA A 1 91 ? -14.739 8.170 20.928 1.00 91.06 91 ALA A O 1
ATOM 702 N N . SER A 1 92 ? -12.726 8.666 21.782 1.00 92.12 92 SER A N 1
ATOM 703 C CA . SER A 1 92 ? -12.549 9.924 21.042 1.00 92.12 92 SER A CA 1
ATOM 704 C C . SER A 1 92 ? -12.294 9.752 19.536 1.00 92.12 92 SER A C 1
ATOM 706 O O . SER A 1 92 ? -12.350 10.735 18.794 1.00 92.12 92 SER A O 1
ATOM 708 N N . LEU A 1 93 ? -12.003 8.532 19.062 1.00 90.19 93 LEU A N 1
ATOM 709 C CA . LEU A 1 93 ? -11.802 8.255 17.633 1.00 90.19 93 LEU A CA 1
ATOM 710 C C . LEU A 1 93 ? -13.116 8.320 16.845 1.00 90.19 93 LEU A C 1
ATOM 712 O O . LEU A 1 93 ? -13.109 8.726 15.687 1.00 90.19 93 LEU A O 1
ATOM 716 N N . ALA A 1 94 ? -14.232 7.937 17.469 1.00 82.44 94 ALA A N 1
ATOM 717 C CA . ALA A 1 94 ? -15.557 7.961 16.850 1.00 82.44 94 ALA A CA 1
ATOM 718 C C . ALA A 1 94 ? -16.307 9.290 17.073 1.00 82.44 94 ALA A C 1
ATOM 720 O O . ALA A 1 94 ? -17.336 9.532 16.439 1.00 82.44 94 ALA A O 1
ATOM 721 N N . ASP A 1 95 ? -15.813 10.149 17.969 1.00 84.44 95 ASP A N 1
ATOM 722 C CA . ASP A 1 95 ? -16.494 11.385 18.344 1.00 84.44 95 ASP A CA 1
ATOM 723 C C . ASP A 1 95 ? -16.403 12.453 17.239 1.00 84.44 95 ASP A C 1
ATOM 725 O O . ASP A 1 95 ? -15.353 12.674 16.635 1.00 84.44 95 ASP A O 1
ATOM 729 N N . GLY A 1 96 ? -17.526 13.114 16.951 1.00 72.75 96 GLY A N 1
ATOM 730 C CA . GLY A 1 96 ? -17.627 14.154 15.918 1.00 72.75 96 GLY A CA 1
ATOM 731 C C . GLY A 1 96 ? -17.530 13.679 14.458 1.00 72.75 96 GLY A C 1
ATOM 732 O O . GLY A 1 96 ? -17.561 14.514 13.552 1.00 72.75 96 GLY A O 1
ATOM 733 N N . MET A 1 97 ? -17.443 12.369 14.202 1.00 74.56 97 MET A N 1
ATOM 734 C CA . MET A 1 97 ? -17.339 11.807 12.850 1.00 74.56 97 MET A CA 1
ATOM 735 C C . MET A 1 97 ? -18.704 11.739 12.133 1.00 74.56 97 MET A C 1
ATOM 737 O O . MET A 1 97 ? -19.706 11.323 12.724 1.00 74.56 97 MET A O 1
ATOM 741 N N . PRO A 1 98 ? -18.787 12.109 10.839 1.00 69.00 98 PRO A N 1
ATOM 742 C CA . PRO A 1 98 ? -20.008 11.942 10.058 1.00 69.00 98 PRO A CA 1
ATOM 743 C C . PRO A 1 98 ? -20.319 10.455 9.817 1.00 69.00 98 PRO A C 1
ATOM 745 O O . PRO A 1 98 ? -19.420 9.652 9.585 1.00 69.00 98 PRO A O 1
ATOM 748 N N . LYS A 1 99 ? -21.614 10.096 9.792 1.00 65.12 99 LYS A N 1
ATOM 749 C CA . LYS A 1 99 ? -22.084 8.713 9.541 1.00 65.12 99 LYS A CA 1
ATOM 750 C C . LYS A 1 99 ? -21.684 8.150 8.172 1.00 65.12 99 LYS A C 1
ATOM 752 O O . LYS A 1 99 ? -21.685 6.940 8.000 1.00 65.12 99 LYS A O 1
ATOM 757 N N . VAL A 1 100 ? -21.391 9.015 7.201 1.00 61.44 100 VAL A N 1
ATOM 758 C CA . VAL A 1 100 ? -20.880 8.631 5.881 1.00 61.44 100 VAL A CA 1
ATOM 759 C C . VAL A 1 100 ? -19.462 9.170 5.785 1.00 61.44 100 VAL A C 1
ATOM 761 O O . VAL A 1 100 ? -19.271 10.374 5.602 1.00 61.44 100 VAL A O 1
ATOM 764 N N . SER A 1 101 ? -18.472 8.296 5.944 1.00 66.19 101 SER A N 1
ATOM 765 C CA . SER A 1 101 ? -17.067 8.648 5.758 1.00 66.19 101 SER A CA 1
ATOM 766 C C . SER A 1 101 ? -16.590 8.137 4.397 1.00 66.19 101 SER A C 1
ATOM 768 O O . SER A 1 101 ? -16.925 7.034 3.964 1.00 66.19 101 SER A O 1
ATOM 770 N N . ASN A 1 102 ? -15.807 8.951 3.687 1.00 83.19 102 ASN A N 1
ATOM 771 C CA . ASN A 1 102 ? -15.120 8.503 2.481 1.00 83.19 102 ASN A CA 1
ATOM 772 C C . ASN A 1 102 ? -13.816 7.804 2.888 1.00 83.19 102 ASN A C 1
ATOM 774 O O . ASN A 1 102 ? -12.735 8.392 2.821 1.00 83.19 102 ASN A O 1
ATOM 778 N N . ILE A 1 103 ? -13.943 6.567 3.376 1.00 90.50 103 ILE A N 1
ATOM 779 C CA . ILE A 1 103 ? -12.826 5.782 3.912 1.00 90.50 103 ILE A CA 1
ATOM 780 C C . ILE A 1 103 ? -11.682 5.641 2.904 1.00 90.50 103 ILE A C 1
ATOM 782 O O . ILE A 1 103 ? -10.527 5.833 3.270 1.00 90.50 103 ILE A O 1
ATOM 786 N N . GLU A 1 104 ? -11.991 5.406 1.626 1.00 90.75 104 GLU A N 1
ATOM 787 C CA . GLU A 1 104 ? -10.984 5.279 0.569 1.00 90.75 104 GLU A CA 1
ATOM 788 C C . GLU A 1 104 ? -10.165 6.559 0.405 1.00 90.75 104 GLU A C 1
ATOM 790 O O . GLU A 1 104 ? -8.949 6.507 0.221 1.00 90.75 104 GLU A O 1
ATOM 795 N N . HIS A 1 105 ? -10.814 7.723 0.473 1.00 90.88 105 HIS A N 1
ATOM 796 C CA . HIS A 1 105 ? -10.123 9.000 0.354 1.00 90.88 105 HIS A CA 1
ATOM 797 C C . HIS A 1 105 ? -9.143 9.217 1.510 1.00 90.88 105 HIS A C 1
ATOM 799 O O . HIS A 1 105 ? -7.977 9.531 1.266 1.00 90.88 105 HIS A O 1
ATOM 805 N N . TYR A 1 106 ? -9.581 8.999 2.754 1.00 93.06 106 TYR A N 1
ATOM 806 C CA . TYR A 1 106 ? -8.701 9.134 3.917 1.00 93.06 106 TYR A CA 1
ATOM 807 C C . TYR A 1 106 ? -7.590 8.083 3.918 1.00 93.06 106 TYR A C 1
ATOM 809 O O . TYR A 1 106 ? -6.435 8.422 4.175 1.00 93.06 106 TYR A O 1
ATOM 817 N N . ALA A 1 107 ? -7.898 6.842 3.536 1.00 94.12 107 ALA A N 1
ATOM 818 C CA . ALA A 1 107 ? -6.911 5.780 3.406 1.00 94.12 107 ALA A CA 1
ATOM 819 C C . ALA A 1 107 ? -5.827 6.128 2.375 1.00 94.12 107 ALA A C 1
ATOM 821 O O . ALA A 1 107 ? -4.638 5.977 2.651 1.00 94.12 107 ALA A O 1
ATOM 822 N N . ARG A 1 108 ? -6.201 6.694 1.220 1.00 92.75 108 ARG A N 1
ATOM 823 C CA . ARG A 1 108 ? -5.233 7.170 0.214 1.00 92.75 108 ARG A CA 1
ATOM 824 C C . ARG A 1 108 ? -4.346 8.294 0.742 1.00 92.75 108 ARG A C 1
ATOM 826 O O . ARG A 1 108 ? -3.151 8.277 0.463 1.00 92.75 108 ARG A O 1
ATOM 833 N N . ILE A 1 109 ? -4.890 9.230 1.525 1.00 94.81 109 ILE A N 1
ATOM 834 C CA . ILE A 1 109 ? -4.091 10.292 2.158 1.00 94.81 109 ILE A CA 1
ATOM 835 C C . ILE A 1 109 ? -3.049 9.684 3.103 1.00 94.81 109 ILE A C 1
ATOM 837 O O . ILE A 1 109 ? -1.874 10.045 3.026 1.00 94.81 109 ILE A O 1
ATOM 841 N N . VAL A 1 110 ? -3.455 8.755 3.976 1.00 96.00 110 VAL A N 1
ATOM 842 C CA . VAL A 1 110 ? -2.533 8.077 4.904 1.00 96.00 110 VAL A CA 1
ATOM 843 C C . VAL A 1 110 ? -1.453 7.324 4.124 1.00 96.00 110 VAL A C 1
ATOM 845 O O . VAL A 1 110 ? -0.266 7.503 4.409 1.00 96.00 110 VAL A O 1
ATOM 848 N N . LYS A 1 111 ? -1.835 6.580 3.077 1.00 94.56 111 LYS A N 1
ATOM 849 C CA . LYS A 1 111 ? -0.898 5.828 2.231 1.00 94.56 111 LYS A CA 1
ATOM 850 C C . LYS A 1 111 ? 0.102 6.731 1.511 1.00 94.56 111 LYS A C 1
ATOM 852 O O . LYS A 1 111 ? 1.291 6.423 1.467 1.00 94.56 111 LYS A O 1
ATOM 857 N N . GLU A 1 112 ? -0.346 7.870 0.987 1.00 94.31 112 GLU A N 1
ATOM 858 C CA . GLU A 1 112 ? 0.534 8.860 0.360 1.00 94.31 112 GLU A CA 1
ATOM 859 C C . GLU A 1 112 ? 1.573 9.384 1.362 1.00 94.31 112 GLU A C 1
ATOM 861 O O . GLU A 1 112 ? 2.766 9.435 1.057 1.00 94.31 112 GLU A O 1
ATOM 866 N N . LYS A 1 113 ? 1.154 9.726 2.589 1.00 95.56 113 LYS A N 1
ATOM 867 C CA . LYS A 1 113 ? 2.089 10.178 3.631 1.00 95.56 113 LYS A CA 1
ATOM 868 C C . LYS A 1 113 ? 3.053 9.073 4.056 1.00 95.56 113 LYS A C 1
ATOM 870 O O . LYS A 1 113 ? 4.235 9.364 4.222 1.00 95.56 113 LYS A O 1
ATOM 875 N N . ALA A 1 114 ? 2.593 7.829 4.170 1.00 94.75 114 ALA A N 1
ATOM 876 C CA . ALA A 1 114 ? 3.448 6.676 4.441 1.00 94.75 114 ALA A CA 1
ATOM 877 C C . ALA A 1 114 ? 4.527 6.487 3.369 1.00 94.75 114 ALA A C 1
ATOM 879 O O . ALA A 1 114 ? 5.704 6.355 3.697 1.00 94.75 114 ALA A O 1
ATOM 880 N N . MET A 1 115 ? 4.150 6.577 2.092 1.00 92.06 115 MET A N 1
ATOM 881 C CA . MET A 1 115 ? 5.081 6.477 0.968 1.00 92.06 115 MET A CA 1
ATOM 882 C C . MET A 1 115 ? 6.163 7.560 1.025 1.00 92.06 115 MET A C 1
ATOM 884 O O . MET A 1 115 ? 7.345 7.259 0.860 1.00 92.06 115 MET A O 1
ATOM 888 N N . LEU A 1 116 ? 5.786 8.808 1.326 1.00 93.56 116 LEU A N 1
ATOM 889 C CA . LEU A 1 116 ? 6.752 9.895 1.498 1.00 93.56 116 LEU A CA 1
ATOM 890 C C . LEU A 1 116 ? 7.706 9.639 2.674 1.00 93.56 116 LEU A C 1
ATOM 892 O O . LEU A 1 116 ? 8.901 9.900 2.547 1.00 93.56 116 LEU A O 1
ATOM 896 N N . ARG A 1 117 ? 7.216 9.102 3.800 1.00 94.06 117 ARG A N 1
ATOM 897 C CA . ARG A 1 117 ? 8.084 8.717 4.927 1.00 94.06 117 ARG A CA 1
ATOM 898 C C . ARG A 1 117 ? 9.057 7.609 4.541 1.00 94.06 117 ARG A C 1
ATOM 900 O O . ARG A 1 117 ? 10.247 7.734 4.813 1.00 94.06 117 ARG A O 1
ATOM 907 N N . ASN A 1 118 ? 8.579 6.559 3.878 1.00 92.31 118 ASN A N 1
ATOM 908 C CA . ASN A 1 118 ? 9.416 5.437 3.453 1.00 92.31 118 ASN A CA 1
ATOM 909 C C . ASN A 1 118 ? 10.494 5.883 2.457 1.00 92.31 118 ASN A C 1
ATOM 911 O O . ASN A 1 118 ? 11.639 5.440 2.553 1.00 92.31 118 ASN A O 1
ATOM 915 N N . LEU A 1 119 ? 10.160 6.813 1.557 1.00 92.19 119 LEU A N 1
ATOM 916 C CA . LEU A 1 119 ? 11.128 7.432 0.656 1.00 92.19 119 LEU A CA 1
ATOM 917 C C . LEU A 1 119 ? 12.209 8.195 1.430 1.00 92.19 119 LEU A C 1
ATOM 919 O O . LEU A 1 119 ? 13.393 7.978 1.184 1.00 92.19 119 LEU A O 1
ATOM 923 N N . ILE A 1 120 ? 11.822 9.028 2.403 1.00 92.81 120 ILE A N 1
ATOM 924 C CA . ILE A 1 120 ? 12.775 9.757 3.257 1.00 92.81 120 ILE A CA 1
ATOM 925 C C . ILE A 1 120 ? 13.721 8.776 3.961 1.00 92.81 120 ILE A C 1
ATOM 927 O O . ILE A 1 120 ? 14.936 8.922 3.845 1.00 92.81 120 ILE A O 1
ATOM 931 N N . HIS A 1 121 ? 13.193 7.738 4.614 1.00 92.19 121 HIS A N 1
ATOM 932 C CA . HIS A 1 121 ? 14.015 6.728 5.293 1.00 92.19 121 HIS A CA 1
ATOM 933 C C . HIS A 1 121 ? 14.970 6.004 4.338 1.00 92.19 121 HIS A C 1
ATOM 935 O O . HIS A 1 121 ? 16.149 5.842 4.642 1.00 92.19 121 HIS A O 1
ATOM 941 N N . THR A 1 122 ? 14.485 5.620 3.160 1.00 92.75 122 THR A N 1
ATOM 942 C CA . THR A 1 122 ? 15.293 4.914 2.158 1.00 92.75 122 THR A CA 1
ATOM 943 C C . THR A 1 122 ? 16.429 5.791 1.643 1.00 92.75 122 THR A C 1
ATOM 945 O O . THR A 1 122 ? 17.577 5.356 1.606 1.00 92.75 122 THR A O 1
ATOM 948 N N . THR A 1 123 ? 16.141 7.052 1.313 1.00 92.38 123 THR A N 1
ATOM 949 C CA . THR A 1 123 ? 17.175 7.999 0.865 1.00 92.38 123 THR A CA 1
ATOM 950 C C . THR A 1 123 ? 18.201 8.304 1.953 1.00 92.38 123 THR A C 1
ATOM 952 O O . THR A 1 123 ? 19.386 8.410 1.646 1.00 92.38 123 THR A O 1
ATOM 955 N N . HIS A 1 124 ? 17.781 8.368 3.220 1.00 91.94 124 HIS A N 1
ATOM 956 C CA . HIS A 1 124 ? 18.693 8.544 4.346 1.00 91.94 124 HIS A CA 1
ATOM 957 C C . HIS A 1 124 ? 19.648 7.352 4.500 1.00 91.94 124 HIS A C 1
ATOM 959 O O . HIS A 1 124 ? 20.852 7.549 4.635 1.00 91.94 124 HIS A O 1
ATOM 965 N N . ASN A 1 125 ? 19.139 6.121 4.384 1.00 91.19 125 ASN A N 1
ATOM 966 C CA . ASN A 1 125 ? 19.969 4.915 4.434 1.00 91.19 125 ASN A CA 1
ATOM 967 C C . ASN A 1 125 ? 20.974 4.860 3.271 1.00 91.19 125 ASN A C 1
ATOM 969 O O . ASN A 1 125 ? 22.138 4.523 3.478 1.00 91.19 125 ASN A O 1
ATOM 973 N N . ILE A 1 126 ? 20.551 5.226 2.054 1.00 92.25 126 ILE A N 1
ATOM 974 C CA . ILE A 1 126 ? 21.445 5.316 0.886 1.00 92.25 126 ILE A CA 1
ATOM 975 C C . ILE A 1 126 ? 22.556 6.342 1.144 1.00 92.25 126 ILE A C 1
ATOM 977 O O . ILE A 1 126 ? 23.730 6.065 0.897 1.00 92.25 126 ILE A O 1
ATOM 981 N N . GLN A 1 127 ? 22.200 7.513 1.677 1.00 93.56 127 GLN A N 1
ATOM 982 C CA . GLN A 1 127 ? 23.156 8.564 2.012 1.00 93.56 127 GLN A CA 1
ATOM 983 C C . GLN A 1 127 ? 24.156 8.105 3.082 1.00 93.56 127 GLN A C 1
ATOM 985 O O . GLN A 1 127 ? 25.351 8.354 2.937 1.00 93.56 127 GLN A O 1
ATOM 990 N N . GLN A 1 128 ? 23.686 7.429 4.132 1.00 91.69 128 GLN A N 1
ATOM 991 C CA . GLN A 1 128 ? 24.539 6.909 5.199 1.00 91.69 128 GLN A CA 1
ATOM 992 C C . GLN A 1 128 ? 25.569 5.915 4.649 1.00 91.69 128 GLN A C 1
ATOM 994 O O . GLN A 1 128 ? 26.763 6.092 4.878 1.00 91.69 128 GLN A O 1
ATOM 999 N N . ARG A 1 129 ? 25.135 4.946 3.835 1.00 90.50 129 ARG A N 1
ATOM 1000 C CA . ARG A 1 129 ? 26.036 3.966 3.207 1.00 90.50 129 ARG A CA 1
ATOM 1001 C C . ARG A 1 129 ? 27.078 4.617 2.302 1.00 90.50 129 ARG A C 1
ATOM 1003 O O . ARG A 1 129 ? 28.237 4.212 2.299 1.00 90.50 129 ARG A O 1
ATOM 1010 N N . ALA A 1 130 ? 26.682 5.651 1.560 1.00 91.75 130 ALA A N 1
ATOM 1011 C CA . ALA A 1 130 ? 27.603 6.415 0.725 1.00 91.75 130 ALA A CA 1
ATOM 1012 C C . ALA A 1 130 ? 28.669 7.165 1.546 1.00 91.75 130 ALA A C 1
ATOM 1014 O O . ALA A 1 130 ? 29.797 7.309 1.078 1.00 91.75 130 ALA A O 1
ATOM 1015 N N . PHE A 1 131 ? 28.337 7.632 2.757 1.00 90.06 131 PHE A N 1
ATOM 1016 C CA . PHE A 1 131 ? 29.305 8.251 3.669 1.00 90.06 131 PHE A CA 1
ATOM 1017 C C . PHE A 1 131 ? 30.230 7.240 4.348 1.00 90.06 131 PHE A C 1
ATOM 1019 O O . PHE A 1 131 ? 31.408 7.542 4.528 1.00 90.06 131 PHE A O 1
ATOM 1026 N N . GLU A 1 132 ? 29.707 6.077 4.740 1.00 91.81 132 GLU A N 1
ATOM 1027 C CA . GLU A 1 132 ? 30.485 5.008 5.378 1.00 91.81 132 GLU A CA 1
ATOM 1028 C C . GLU A 1 132 ? 31.533 4.433 4.416 1.00 91.81 132 GLU A C 1
ATOM 1030 O O . GLU A 1 132 ? 32.676 4.215 4.813 1.00 91.81 132 GLU A O 1
ATOM 1035 N N . GLY A 1 133 ? 31.174 4.250 3.139 1.00 82.88 133 GLY A N 1
ATOM 1036 C CA . GLY A 1 133 ? 32.117 3.868 2.082 1.00 82.88 133 GLY A CA 1
ATOM 1037 C C . GLY A 1 133 ? 32.748 2.481 2.258 1.00 82.88 133 GLY A C 1
ATOM 1038 O O . GLY A 1 133 ? 33.802 2.219 1.682 1.00 82.88 133 GLY A O 1
ATOM 1039 N N . GLU A 1 134 ? 32.135 1.609 3.063 1.00 84.44 134 GLU A N 1
ATOM 1040 C CA . GLU A 1 134 ? 32.601 0.233 3.295 1.00 84.44 134 GLU A CA 1
ATOM 1041 C C . GLU A 1 134 ? 32.384 -0.668 2.066 1.00 84.44 134 GLU A C 1
ATOM 1043 O O . GLU A 1 134 ? 33.162 -1.591 1.818 1.00 84.44 134 GLU A O 1
ATOM 1048 N N . ASP A 1 135 ? 31.360 -0.358 1.267 1.00 84.62 135 ASP A N 1
ATOM 1049 C CA . ASP A 1 135 ? 31.030 -1.035 0.015 1.00 84.62 135 ASP A CA 1
ATOM 1050 C C . ASP A 1 135 ? 31.639 -0.316 -1.204 1.00 84.62 135 ASP A C 1
ATOM 1052 O O . ASP A 1 135 ? 31.845 0.900 -1.213 1.00 84.62 135 ASP A O 1
ATOM 1056 N N . GLY A 1 136 ? 31.875 -1.058 -2.292 1.00 88.88 136 GLY A N 1
ATOM 1057 C CA . GLY A 1 136 ? 32.234 -0.462 -3.582 1.00 88.88 136 GLY A CA 1
ATOM 1058 C C . GLY A 1 136 ? 31.101 0.403 -4.153 1.00 88.88 136 GLY A C 1
ATOM 1059 O O . GLY A 1 136 ? 29.926 0.077 -3.991 1.00 88.88 136 GLY A O 1
ATOM 1060 N N . ALA A 1 137 ? 31.448 1.481 -4.865 1.00 91.06 137 ALA A N 1
ATOM 1061 C CA . ALA A 1 137 ? 30.477 2.449 -5.392 1.00 91.06 137 ALA A CA 1
ATOM 1062 C C . ALA A 1 137 ? 29.366 1.809 -6.251 1.00 91.06 137 ALA A C 1
ATOM 1064 O O . ALA A 1 137 ? 28.201 2.171 -6.097 1.00 91.06 137 ALA A O 1
ATOM 1065 N N . ASP A 1 138 ? 29.708 0.825 -7.089 1.00 91.81 138 ASP A N 1
ATOM 1066 C CA . ASP A 1 138 ? 28.737 0.100 -7.922 1.00 91.81 138 ASP A CA 1
ATOM 1067 C C . ASP A 1 138 ? 27.713 -0.668 -7.070 1.00 91.81 138 ASP A C 1
ATOM 1069 O O . ASP A 1 138 ? 26.515 -0.602 -7.323 1.00 91.81 138 ASP A O 1
ATOM 1073 N N . ALA A 1 139 ? 28.153 -1.307 -5.981 1.00 91.50 139 ALA A N 1
ATOM 1074 C CA . ALA A 1 139 ? 27.258 -2.035 -5.080 1.00 91.50 139 ALA A CA 1
ATOM 1075 C C . ALA A 1 139 ? 26.292 -1.099 -4.328 1.00 91.50 139 ALA A C 1
ATOM 1077 O O . ALA A 1 139 ? 25.145 -1.465 -4.057 1.00 91.50 139 ALA A O 1
ATOM 1078 N N . ILE A 1 140 ? 26.740 0.117 -3.998 1.00 91.00 140 ILE A N 1
ATOM 1079 C CA . ILE A 1 140 ? 25.886 1.141 -3.383 1.00 91.00 140 ILE A CA 1
ATOM 1080 C C . ILE A 1 140 ? 24.833 1.627 -4.387 1.00 91.00 140 ILE A C 1
ATOM 1082 O O . ILE A 1 140 ? 23.667 1.770 -4.014 1.00 91.00 140 ILE A O 1
ATOM 1086 N N . LEU A 1 141 ? 25.218 1.841 -5.651 1.00 92.44 141 LEU A N 1
ATOM 1087 C CA . LEU A 1 141 ? 24.294 2.223 -6.724 1.00 92.44 141 LEU A CA 1
ATOM 1088 C C . LEU A 1 141 ? 23.237 1.140 -6.973 1.00 92.44 141 LEU A C 1
ATOM 1090 O O . LEU A 1 141 ? 22.045 1.444 -6.916 1.00 92.44 141 LEU A O 1
ATOM 1094 N N . ASP A 1 142 ? 23.648 -0.118 -7.134 1.00 91.62 142 ASP A N 1
ATOM 1095 C CA . ASP A 1 142 ? 22.733 -1.249 -7.349 1.00 91.62 142 ASP A CA 1
ATOM 1096 C C . ASP A 1 142 ? 21.720 -1.393 -6.200 1.00 91.62 142 ASP A C 1
ATOM 1098 O O . ASP A 1 142 ? 20.527 -1.662 -6.399 1.00 91.62 142 ASP A O 1
ATOM 1102 N N . ASN A 1 143 ? 22.176 -1.186 -4.960 1.00 89.75 143 ASN A N 1
ATOM 1103 C CA . ASN A 1 143 ? 21.293 -1.237 -3.803 1.00 89.75 143 ASN A CA 1
ATOM 1104 C C . ASN A 1 143 ? 20.318 -0.056 -3.750 1.00 89.75 143 ASN A C 1
ATOM 1106 O O . ASN A 1 143 ? 19.155 -0.243 -3.378 1.00 89.75 143 ASN A O 1
ATOM 1110 N N . ALA A 1 144 ? 20.774 1.144 -4.113 1.00 91.94 144 ALA A N 1
ATOM 1111 C CA . ALA A 1 144 ? 19.921 2.320 -4.187 1.00 91.94 144 ALA A CA 1
ATOM 1112 C C . ALA A 1 144 ? 18.803 2.115 -5.218 1.00 91.94 144 ALA A C 1
ATOM 1114 O O . ALA A 1 144 ? 17.635 2.342 -4.895 1.00 91.94 144 ALA A O 1
ATOM 1115 N N . GLU A 1 145 ? 19.133 1.615 -6.412 1.00 90.69 145 GLU A N 1
ATOM 1116 C CA . GL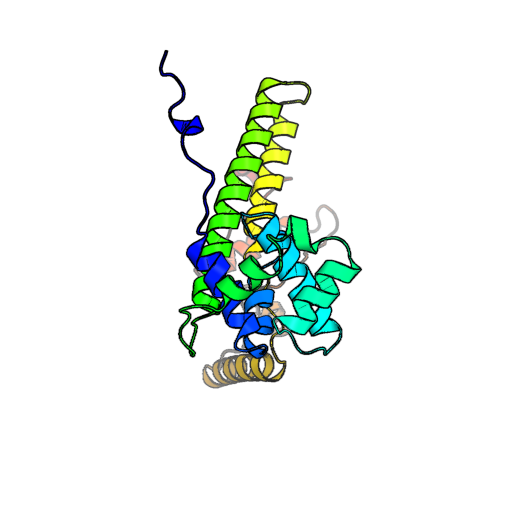U A 1 145 ? 18.149 1.284 -7.449 1.00 90.69 145 GLU A CA 1
ATOM 1117 C C . GLU A 1 145 ? 17.123 0.267 -6.945 1.00 90.69 145 GLU A C 1
ATOM 1119 O O . GLU A 1 145 ? 15.916 0.516 -7.013 1.00 90.69 145 GLU A O 1
ATOM 1124 N N . SER A 1 146 ? 17.596 -0.833 -6.355 1.00 90.44 146 SER A N 1
ATOM 1125 C CA . SER A 1 146 ? 16.733 -1.888 -5.810 1.00 90.44 146 SER A CA 1
ATOM 1126 C C . SER A 1 146 ? 15.792 -1.364 -4.719 1.00 90.44 146 SER A C 1
ATOM 1128 O O . SER A 1 146 ? 14.604 -1.690 -4.701 1.00 90.44 146 SER A O 1
ATOM 1130 N N . SER A 1 147 ? 16.302 -0.517 -3.821 1.00 89.50 147 SER A N 1
ATOM 1131 C CA . SER A 1 147 ? 15.527 0.031 -2.701 1.00 89.50 147 SER A CA 1
ATOM 1132 C C . SER A 1 147 ? 14.449 1.007 -3.173 1.00 89.50 147 SER A C 1
ATOM 1134 O O . SER A 1 147 ? 13.320 0.967 -2.686 1.00 89.50 147 SER A O 1
ATOM 1136 N N . ILE A 1 148 ? 14.764 1.864 -4.149 1.00 88.19 148 ILE A N 1
ATOM 1137 C CA . ILE A 1 148 ? 13.786 2.784 -4.744 1.00 88.19 148 ILE A CA 1
ATOM 1138 C C . ILE A 1 148 ? 12.734 2.016 -5.548 1.00 88.19 148 ILE A C 1
ATOM 1140 O O . ILE A 1 148 ? 11.547 2.341 -5.470 1.00 88.19 148 ILE A O 1
ATOM 1144 N N . PHE A 1 149 ? 13.138 0.979 -6.284 1.00 85.25 149 PHE A N 1
ATOM 1145 C CA . PHE A 1 149 ? 12.213 0.152 -7.054 1.00 85.25 149 PHE A CA 1
ATOM 1146 C C . PHE A 1 149 ? 11.198 -0.567 -6.153 1.00 85.25 149 PHE A C 1
ATOM 1148 O O . PHE A 1 149 ? 9.999 -0.532 -6.433 1.00 85.25 149 PHE A O 1
ATOM 1155 N N . ALA A 1 150 ? 11.644 -1.121 -5.021 1.00 84.94 150 ALA A N 1
ATOM 1156 C CA . ALA A 1 150 ? 10.765 -1.779 -4.051 1.00 84.94 150 ALA A CA 1
ATOM 1157 C C . ALA A 1 150 ? 9.669 -0.844 -3.497 1.00 84.94 150 ALA A C 1
ATOM 1159 O O . ALA A 1 150 ? 8.535 -1.272 -3.284 1.00 84.94 150 ALA A O 1
ATOM 1160 N N . LEU A 1 151 ? 9.965 0.450 -3.315 1.00 82.00 151 LEU A N 1
ATOM 1161 C CA . LEU A 1 151 ? 8.964 1.441 -2.894 1.00 82.00 151 LEU A CA 1
ATOM 1162 C C . LEU A 1 151 ? 7.900 1.709 -3.966 1.00 82.00 151 LEU A C 1
ATOM 1164 O O . LEU A 1 151 ? 6.752 2.012 -3.635 1.00 82.00 151 LEU A O 1
ATOM 1168 N N . ALA A 1 152 ? 8.271 1.631 -5.246 1.00 75.50 152 ALA A N 1
ATOM 1169 C CA . ALA A 1 152 ? 7.348 1.845 -6.356 1.00 75.50 152 ALA A CA 1
ATOM 1170 C C . ALA A 1 152 ? 6.383 0.661 -6.539 1.00 75.50 152 ALA A C 1
ATOM 1172 O O . ALA A 1 152 ? 5.225 0.865 -6.913 1.00 75.50 152 ALA A O 1
ATOM 1173 N N . GLU A 1 153 ? 6.836 -0.560 -6.246 1.00 69.00 153 GLU A N 1
ATOM 1174 C CA . GLU A 1 153 ? 6.049 -1.788 -6.397 1.00 69.00 153 GLU A CA 1
ATOM 1175 C C . GLU A 1 153 ? 4.883 -1.879 -5.394 1.00 69.00 153 GLU A C 1
ATOM 1177 O O . GLU A 1 153 ? 3.815 -2.398 -5.730 1.00 69.00 153 GLU A O 1
ATOM 1182 N N . ASP A 1 154 ? 5.008 -1.256 -4.215 1.00 62.88 154 ASP A N 1
ATOM 1183 C CA . ASP A 1 154 ? 3.934 -1.180 -3.207 1.00 62.88 154 ASP A CA 1
ATOM 1184 C C . ASP A 1 154 ? 2.681 -0.421 -3.712 1.00 62.88 154 ASP A C 1
ATOM 1186 O O . ASP A 1 154 ? 1.598 -0.507 -3.136 1.00 62.88 154 ASP A O 1
ATOM 1190 N N . ARG A 1 155 ? 2.789 0.285 -4.849 1.00 56.44 155 ARG A N 1
ATOM 1191 C CA . ARG A 1 155 ? 1.677 0.957 -5.542 1.00 56.44 155 ARG A CA 1
ATOM 1192 C C . ARG A 1 155 ? 0.851 0.018 -6.439 1.00 56.44 155 ARG A C 1
ATOM 1194 O O . ARG A 1 155 ? -0.242 0.404 -6.850 1.00 56.44 155 ARG A O 1
ATOM 1201 N N . VAL A 1 156 ? 1.354 -1.177 -6.776 1.00 48.66 156 VAL A N 1
ATOM 1202 C CA . VAL A 1 156 ? 0.872 -2.001 -7.913 1.00 48.66 156 VAL A CA 1
ATOM 1203 C C . VAL A 1 156 ? 0.204 -3.318 -7.486 1.00 48.66 156 VAL A C 1
ATOM 1205 O O . VAL A 1 156 ? -0.006 -4.213 -8.301 1.00 48.66 156 VAL A O 1
ATOM 1208 N N . ARG A 1 157 ? -0.243 -3.461 -6.234 1.00 53.06 157 ARG A N 1
ATOM 1209 C CA . ARG A 1 157 ? -1.182 -4.550 -5.907 1.00 53.06 157 ARG A CA 1
ATOM 1210 C C . ARG A 1 157 ? -2.592 -4.177 -6.358 1.00 53.06 157 ARG A C 1
ATOM 1212 O O . ARG A 1 157 ? -3.412 -3.722 -5.568 1.00 53.06 157 ARG A O 1
ATOM 1219 N N . ALA A 1 158 ? -2.872 -4.376 -7.646 1.00 51.19 158 ALA A N 1
ATOM 1220 C CA . ALA A 1 158 ? -4.245 -4.557 -8.101 1.00 51.19 158 ALA A CA 1
ATOM 1221 C C . ALA A 1 158 ? -4.857 -5.707 -7.279 1.00 51.19 158 ALA A C 1
ATOM 1223 O O . ALA A 1 158 ? -4.246 -6.770 -7.155 1.00 51.19 158 ALA A O 1
ATOM 1224 N N . GLY A 1 159 ? -6.008 -5.460 -6.651 1.00 60.75 159 GLY A N 1
ATOM 1225 C CA . GLY A 1 159 ? -6.707 -6.451 -5.835 1.00 60.75 159 GLY A CA 1
ATOM 1226 C C . GLY A 1 159 ? -7.180 -7.668 -6.640 1.00 60.75 159 GLY A C 1
ATOM 1227 O O . GLY A 1 159 ? -6.884 -7.827 -7.824 1.00 60.75 159 GLY A O 1
ATOM 1228 N N . LEU A 1 160 ? -7.953 -8.544 -5.995 1.00 50.91 160 LEU A N 1
ATOM 1229 C CA . LEU A 1 160 ? -8.591 -9.671 -6.675 1.00 50.91 160 LEU A CA 1
ATOM 1230 C C . LEU A 1 160 ? -9.589 -9.151 -7.719 1.00 50.91 160 LEU A C 1
ATOM 1232 O O . LEU A 1 160 ? -10.576 -8.506 -7.375 1.00 50.91 160 LEU A O 1
ATOM 1236 N N . ILE A 1 161 ? -9.347 -9.461 -8.992 1.00 69.00 161 ILE A N 1
ATOM 1237 C CA . ILE A 1 161 ? -10.260 -9.121 -10.087 1.00 69.00 161 ILE A CA 1
ATOM 1238 C C . ILE A 1 161 ? -11.214 -10.306 -10.300 1.00 69.00 161 ILE A C 1
ATOM 1240 O O . ILE A 1 161 ? -10.746 -11.421 -10.559 1.00 69.00 161 ILE A O 1
ATOM 1244 N N . PRO A 1 162 ? -12.544 -10.118 -10.208 1.00 75.75 162 PRO A N 1
ATOM 1245 C CA . PRO A 1 162 ? -13.500 -11.176 -10.506 1.00 75.75 162 PRO A CA 1
ATOM 1246 C C . PRO A 1 162 ? -13.331 -11.711 -11.934 1.00 75.75 162 PRO A C 1
ATOM 1248 O O . PRO A 1 162 ? -13.263 -10.949 -12.896 1.00 75.75 162 PRO A O 1
ATOM 1251 N N . VAL A 1 163 ? -13.363 -13.039 -12.099 1.00 82.00 163 VAL A N 1
ATOM 1252 C CA . VAL A 1 163 ? -13.214 -13.694 -13.418 1.00 82.00 163 VAL A CA 1
ATOM 1253 C C . VAL A 1 163 ? -14.231 -13.169 -14.438 1.00 82.00 163 VAL A C 1
ATOM 1255 O O . VAL A 1 163 ? -13.901 -13.019 -15.609 1.00 82.00 163 VAL A O 1
ATOM 1258 N N . LYS A 1 164 ? -15.453 -12.830 -14.002 1.00 81.06 164 LYS A N 1
ATOM 1259 C CA . LYS A 1 164 ? -16.501 -12.259 -14.867 1.00 81.06 164 LYS A CA 1
ATOM 1260 C C . LYS A 1 164 ? -16.066 -10.963 -15.565 1.00 81.06 164 LYS A C 1
ATOM 1262 O O . LYS A 1 164 ? -16.458 -10.745 -16.707 1.00 81.06 164 LYS A O 1
ATOM 1267 N N . ASP A 1 165 ? -15.254 -10.141 -14.901 1.00 77.69 165 ASP A N 1
ATOM 1268 C CA . ASP A 1 165 ? -14.809 -8.854 -15.432 1.00 77.69 165 ASP A CA 1
ATOM 1269 C C . ASP A 1 165 ? -13.697 -9.089 -16.467 1.00 77.69 165 ASP A C 1
ATOM 1271 O O . ASP A 1 165 ? -13.769 -8.571 -17.577 1.00 77.69 165 ASP A O 1
ATOM 1275 N N . ILE A 1 166 ? -12.774 -10.018 -16.183 1.00 80.88 166 ILE A N 1
ATOM 1276 C CA . ILE A 1 166 ? -11.748 -10.484 -17.136 1.00 80.88 166 ILE A CA 1
ATOM 1277 C C . ILE A 1 166 ? -12.385 -11.096 -18.393 1.00 80.88 166 ILE A C 1
ATOM 1279 O O . ILE A 1 166 ? -11.926 -10.870 -19.515 1.00 80.88 166 ILE A O 1
ATOM 1283 N N . VAL A 1 167 ? -13.433 -11.905 -18.223 1.00 85.06 167 VAL A N 1
ATOM 1284 C CA . VAL A 1 167 ? -14.140 -12.548 -19.339 1.00 85.06 167 VAL A CA 1
ATOM 1285 C C . VAL A 1 167 ? -14.857 -11.508 -20.193 1.00 85.06 167 VAL A C 1
ATOM 1287 O O . VAL A 1 167 ? -14.760 -11.583 -21.417 1.00 85.06 167 VAL A O 1
ATOM 1290 N N . ARG A 1 168 ? -15.532 -10.528 -19.577 1.00 80.31 168 ARG A N 1
ATOM 1291 C CA . ARG A 1 168 ? -16.213 -9.446 -20.303 1.00 80.31 168 ARG A CA 1
ATOM 1292 C C . ARG A 1 168 ? -15.229 -8.652 -21.162 1.00 80.31 168 ARG A C 1
ATOM 1294 O O . ARG A 1 168 ? -15.461 -8.509 -22.361 1.00 80.31 168 ARG A O 1
ATOM 1301 N N . ASP A 1 169 ? -14.110 -8.227 -20.582 1.00 76.69 169 ASP A N 1
ATOM 1302 C CA . ASP A 1 169 ? -13.106 -7.417 -21.280 1.00 76.69 169 ASP A CA 1
ATOM 1303 C C . ASP A 1 169 ? -12.451 -8.193 -22.443 1.00 76.69 169 ASP A C 1
ATOM 1305 O O . ASP A 1 169 ? -12.204 -7.645 -23.523 1.00 76.69 169 ASP A O 1
ATOM 1309 N N . ASN A 1 170 ? -12.229 -9.503 -22.276 1.00 76.38 170 ASN A N 1
ATOM 1310 C CA . ASN A 1 170 ? -11.741 -10.361 -23.359 1.00 76.38 170 ASN A CA 1
ATOM 1311 C C . ASN A 1 170 ? -12.778 -10.570 -24.470 1.00 76.38 170 ASN A C 1
ATOM 1313 O O . ASN A 1 170 ? -12.409 -10.628 -25.645 1.00 76.38 170 ASN A O 1
ATOM 1317 N N . PHE A 1 171 ? -14.065 -10.667 -24.130 1.00 80.25 171 PHE A N 1
ATOM 1318 C CA . PHE A 1 171 ? -15.128 -10.843 -25.119 1.00 80.25 171 PHE A CA 1
ATOM 1319 C C . PHE A 1 171 ? -15.259 -9.612 -26.024 1.00 80.25 171 PHE A C 1
ATOM 1321 O O . PHE A 1 171 ? -15.326 -9.744 -27.245 1.00 80.25 171 PHE A O 1
ATOM 1328 N N . GLU A 1 172 ? -15.178 -8.410 -25.450 1.00 77.62 172 GLU A N 1
ATOM 1329 C CA . GLU A 1 172 ? -15.165 -7.155 -26.213 1.00 77.62 172 GLU A CA 1
ATOM 1330 C C . GLU A 1 172 ? -13.958 -7.062 -27.162 1.00 77.62 172 GLU A C 1
ATOM 1332 O O . GLU A 1 172 ? -14.084 -6.604 -28.304 1.00 77.62 172 GLU A O 1
ATOM 1337 N N . ARG A 1 173 ? -12.781 -7.534 -26.724 1.00 71.25 173 ARG A N 1
ATOM 1338 C CA . ARG A 1 173 ? -11.576 -7.612 -27.565 1.00 71.25 173 ARG A CA 1
ATOM 1339 C C . ARG A 1 173 ? -11.765 -8.581 -28.737 1.00 71.25 173 ARG A C 1
ATOM 1341 O O . ARG A 1 173 ? -11.401 -8.239 -29.862 1.00 71.25 173 ARG A O 1
ATOM 1348 N N . LEU A 1 174 ? -12.351 -9.756 -28.496 1.00 72.38 174 LEU A N 1
ATOM 1349 C CA . LEU A 1 174 ? -12.631 -10.759 -29.532 1.00 72.38 174 LEU A CA 1
ATOM 1350 C C . LEU A 1 174 ? -13.657 -10.264 -30.556 1.00 72.38 174 LEU A C 1
ATOM 1352 O O . LEU A 1 174 ? -13.444 -10.416 -31.760 1.00 72.38 174 LEU A O 1
ATOM 1356 N N . GLU A 1 175 ? -14.735 -9.617 -30.111 1.00 76.38 175 GLU A N 1
ATOM 1357 C CA . GLU A 1 175 ? -15.726 -9.037 -31.020 1.00 76.38 175 GLU A CA 1
ATOM 1358 C C . GLU A 1 175 ? -15.128 -7.950 -31.915 1.00 76.38 175 GLU A C 1
ATOM 1360 O O . GLU A 1 175 ? -15.480 -7.862 -33.093 1.00 76.38 175 GLU A O 1
ATOM 1365 N N . ARG A 1 176 ? -14.215 -7.127 -31.384 1.00 72.62 176 ARG A N 1
ATOM 1366 C CA . ARG A 1 176 ? -13.512 -6.106 -32.171 1.00 72.62 176 ARG A CA 1
ATOM 1367 C C . ARG A 1 176 ? -12.670 -6.737 -33.278 1.00 72.62 176 ARG A C 1
ATOM 1369 O O . ARG A 1 176 ? -12.779 -6.324 -34.428 1.00 72.62 176 ARG A O 1
ATOM 1376 N N . ILE A 1 177 ? -11.896 -7.769 -32.946 1.00 69.94 177 ILE A N 1
ATOM 1377 C CA . ILE A 1 177 ? -11.076 -8.520 -33.909 1.00 69.94 177 ILE A CA 1
ATOM 1378 C C . ILE A 1 177 ? -11.952 -9.114 -35.019 1.00 69.94 177 ILE A C 1
ATOM 1380 O O . ILE A 1 177 ? -11.635 -8.972 -36.201 1.00 69.94 177 ILE A O 1
ATOM 1384 N N . PHE A 1 178 ? -13.080 -9.726 -34.650 1.00 68.44 178 PHE A N 1
ATOM 1385 C CA . PHE A 1 178 ? -14.000 -10.337 -35.608 1.00 68.44 178 PHE A CA 1
ATOM 1386 C C . PHE A 1 178 ? -14.649 -9.299 -36.537 1.00 68.44 178 PHE A C 1
ATOM 1388 O O . PHE A 1 178 ? -14.739 -9.522 -37.743 1.00 68.44 178 PHE A O 1
ATOM 1395 N N . ARG A 1 179 ? -15.056 -8.137 -36.004 1.00 72.44 179 ARG A N 1
ATOM 1396 C CA . ARG A 1 179 ? -15.649 -7.041 -36.795 1.00 72.44 179 ARG A CA 1
ATOM 1397 C C . ARG A 1 179 ? -14.656 -6.373 -37.743 1.00 72.44 179 ARG A C 1
ATOM 1399 O O . ARG A 1 179 ? -15.053 -5.951 -38.824 1.00 72.44 179 ARG A O 1
ATOM 1406 N N . GLU A 1 180 ? -13.388 -6.264 -37.352 1.00 71.69 180 GLU A N 1
ATOM 1407 C CA . GLU A 1 180 ? -12.341 -5.651 -38.179 1.00 71.69 180 GLU A CA 1
ATOM 1408 C C . GLU A 1 180 ? -11.860 -6.562 -39.321 1.00 71.69 180 GLU A C 1
ATOM 1410 O O . GLU A 1 180 ? -11.123 -6.101 -40.192 1.00 71.69 180 GLU A O 1
ATOM 1415 N N . GLY A 1 181 ? -12.257 -7.843 -39.339 1.00 64.19 181 GLY A N 1
ATOM 1416 C CA . GLY A 1 181 ? -11.881 -8.796 -40.390 1.00 64.19 181 GLY A CA 1
ATOM 1417 C C . GLY A 1 181 ? -10.373 -9.057 -40.480 1.00 64.19 181 GLY A C 1
ATOM 1418 O O . GLY A 1 181 ? -9.890 -9.565 -41.492 1.00 64.19 181 GLY A O 1
ATOM 1419 N N . LYS A 1 182 ? -9.611 -8.690 -39.443 1.00 66.44 182 LYS A N 1
ATOM 1420 C CA . LYS A 1 182 ? -8.157 -8.855 -39.398 1.00 66.44 182 LYS A CA 1
ATOM 1421 C C . LYS A 1 182 ? -7.813 -10.280 -38.983 1.00 66.44 182 LYS A C 1
ATOM 1423 O O . LYS A 1 182 ? -8.219 -10.740 -37.921 1.00 66.44 182 LYS A O 1
ATOM 1428 N N . SER A 1 183 ? -7.009 -10.955 -39.799 1.00 70.94 183 SER A N 1
ATOM 1429 C CA . SER A 1 183 ? -6.475 -12.286 -39.487 1.00 70.94 183 SER A CA 1
ATOM 1430 C C . SER A 1 183 ? -5.298 -12.257 -38.505 1.00 70.94 183 SER A C 1
ATOM 1432 O O . SER A 1 183 ? -4.929 -13.299 -37.980 1.00 70.94 183 SER A O 1
ATOM 1434 N N . ILE A 1 184 ? -4.692 -11.086 -38.276 1.00 81.19 184 ILE A N 1
ATOM 1435 C CA . ILE A 1 184 ? -3.540 -10.890 -37.387 1.00 81.19 184 ILE A CA 1
ATOM 1436 C C . ILE A 1 184 ? -3.992 -10.001 -36.226 1.00 81.19 184 ILE A C 1
ATOM 1438 O O . ILE A 1 184 ? -4.441 -8.874 -36.442 1.00 81.19 184 ILE A O 1
ATOM 1442 N N . THR A 1 185 ? -3.910 -10.529 -35.006 1.00 85.38 185 THR A N 1
ATOM 1443 C CA . THR A 1 185 ? -4.384 -9.884 -33.769 1.00 85.38 185 THR A CA 1
ATOM 1444 C C . THR A 1 185 ? -3.262 -9.200 -32.992 1.00 85.38 185 THR A C 1
ATOM 1446 O O . THR A 1 185 ? -3.532 -8.292 -32.204 1.00 85.38 185 THR A O 1
ATOM 1449 N N . GLY A 1 186 ? -2.020 -9.630 -33.218 1.00 87.25 186 GLY A N 1
ATOM 1450 C CA . GLY A 1 186 ? -0.802 -9.038 -32.680 1.00 87.25 186 GLY A CA 1
ATOM 1451 C C . GLY A 1 186 ? -0.055 -8.176 -33.701 1.00 87.25 186 GLY A C 1
ATOM 1452 O O . GLY A 1 186 ? -0.594 -7.761 -34.727 1.00 87.25 186 GLY A O 1
ATOM 1453 N N . ILE A 1 187 ? 1.221 -7.916 -33.423 1.00 91.44 187 ILE A N 1
ATOM 1454 C CA . ILE A 1 187 ? 2.128 -7.223 -34.342 1.00 91.44 187 ILE A CA 1
ATOM 1455 C C . ILE A 1 187 ? 2.550 -8.198 -35.447 1.00 91.44 187 ILE A C 1
ATOM 1457 O O . ILE A 1 187 ? 3.087 -9.268 -35.162 1.00 91.44 187 ILE A O 1
ATOM 1461 N N . ALA A 1 188 ? 2.328 -7.834 -36.710 1.00 92.00 188 ALA A N 1
ATOM 1462 C CA . ALA A 1 188 ? 2.713 -8.669 -37.846 1.00 92.00 188 ALA A CA 1
ATOM 1463 C C . ALA A 1 188 ? 4.242 -8.805 -37.946 1.00 92.00 188 ALA A C 1
ATOM 1465 O O . ALA A 1 188 ? 4.972 -7.814 -37.913 1.00 92.00 188 ALA A O 1
ATOM 1466 N N . THR A 1 189 ? 4.727 -10.033 -38.114 1.00 92.94 189 THR A N 1
ATOM 1467 C CA . THR A 1 189 ? 6.158 -10.346 -38.254 1.00 92.94 189 THR A CA 1
ATOM 1468 C C . THR A 1 189 ? 6.701 -10.024 -39.646 1.00 92.94 189 THR A C 1
ATOM 1470 O O . THR A 1 189 ? 7.913 -9.909 -39.838 1.00 92.94 189 THR A O 1
ATOM 1473 N N . GLY A 1 190 ? 5.809 -9.906 -40.636 1.00 90.50 190 GLY A N 1
ATOM 1474 C CA . GLY A 1 190 ? 6.165 -9.781 -42.049 1.00 90.50 190 GLY A CA 1
ATOM 1475 C C . GLY A 1 190 ? 6.395 -11.128 -42.743 1.00 90.50 190 GLY A C 1
ATOM 1476 O O . GLY A 1 190 ? 6.578 -11.155 -43.960 1.00 90.50 190 GLY A O 1
ATOM 1477 N N . TYR A 1 191 ? 6.332 -12.241 -42.004 1.00 93.06 191 TYR A N 1
ATOM 1478 C CA . TYR A 1 191 ? 6.363 -13.598 -42.539 1.00 93.06 191 TYR A CA 1
ATOM 1479 C C . TYR A 1 191 ? 4.958 -14.196 -42.498 1.00 93.06 191 TYR A C 1
ATOM 1481 O O . TYR A 1 191 ? 4.491 -14.635 -41.452 1.00 93.06 191 TYR A O 1
ATOM 1489 N N . THR A 1 192 ? 4.292 -14.268 -43.651 1.00 90.62 192 THR A N 1
ATOM 1490 C CA . THR A 1 192 ? 2.876 -14.664 -43.743 1.00 90.62 192 THR A CA 1
ATOM 1491 C C . THR A 1 192 ? 2.566 -16.009 -43.086 1.00 90.62 192 THR A C 1
ATOM 1493 O O . THR A 1 192 ? 1.556 -16.131 -42.401 1.00 90.62 192 THR A O 1
ATOM 1496 N N . GLU A 1 193 ? 3.419 -17.018 -43.264 1.00 93.12 193 GLU A N 1
ATOM 1497 C CA . GLU A 1 193 ? 3.195 -18.334 -42.651 1.00 93.12 193 GLU A CA 1
ATOM 1498 C C . GLU A 1 193 ? 3.406 -18.314 -41.135 1.00 93.12 193 GLU A C 1
ATOM 1500 O O . GLU A 1 193 ? 2.670 -18.975 -40.408 1.00 93.12 193 GLU A O 1
ATOM 1505 N N . LEU A 1 194 ? 4.350 -17.509 -40.640 1.00 91.50 194 LEU A N 1
ATOM 1506 C CA . LEU A 1 194 ? 4.543 -17.338 -39.204 1.00 91.50 194 LEU A CA 1
ATOM 1507 C C . LEU A 1 194 ? 3.353 -16.595 -38.589 1.00 91.50 194 LEU A C 1
ATOM 1509 O O . LEU A 1 194 ? 2.807 -17.055 -37.595 1.00 91.50 194 LEU A O 1
ATOM 1513 N N . ASP A 1 195 ? 2.900 -15.517 -39.229 1.00 91.44 195 ASP A N 1
ATOM 1514 C CA . ASP A 1 195 ? 1.744 -14.732 -38.789 1.00 91.44 195 ASP A CA 1
ATOM 1515 C C . ASP A 1 195 ? 0.449 -15.548 -38.793 1.00 91.44 195 ASP A C 1
ATOM 1517 O O . ASP A 1 195 ? -0.401 -15.339 -37.935 1.00 91.44 195 ASP A O 1
ATOM 1521 N N . LYS A 1 196 ? 0.291 -16.512 -39.706 1.00 88.06 196 LYS A N 1
ATOM 1522 C CA . LYS A 1 196 ? -0.841 -17.453 -39.672 1.00 88.06 196 LYS A CA 1
ATOM 1523 C C . LYS A 1 196 ? -0.794 -18.380 -38.460 1.00 88.06 196 LYS A C 1
ATOM 1525 O O . LYS A 1 196 ? -1.843 -18.718 -37.923 1.00 88.06 196 LYS A O 1
ATOM 1530 N N . LEU A 1 197 ? 0.400 -18.812 -38.053 1.00 90.00 197 LEU A N 1
ATOM 1531 C CA . LEU A 1 197 ? 0.579 -19.719 -36.919 1.00 90.00 197 LEU A CA 1
ATOM 1532 C C . LEU A 1 197 ? 0.464 -18.994 -35.574 1.00 90.00 197 LEU A C 1
ATOM 1534 O O . LEU A 1 197 ? -0.088 -19.551 -34.631 1.00 90.00 197 LEU A O 1
ATOM 1538 N N . THR A 1 198 ? 0.975 -17.767 -35.480 1.00 89.56 198 THR A N 1
ATOM 1539 C CA . THR A 1 198 ? 1.034 -16.998 -34.225 1.00 89.56 198 THR A CA 1
ATOM 1540 C C . THR A 1 198 ? -0.080 -15.965 -34.091 1.00 89.56 198 THR A C 1
ATOM 1542 O O . THR A 1 198 ? -0.310 -15.443 -33.005 1.00 89.56 198 THR A O 1
ATOM 1545 N N . SER A 1 199 ? -0.790 -15.656 -35.180 1.00 89.44 199 SER A N 1
ATOM 1546 C CA . SER A 1 199 ? -1.646 -14.463 -35.285 1.00 89.44 199 SER A CA 1
ATOM 1547 C C . SER A 1 199 ? -0.880 -13.156 -35.025 1.00 89.44 199 SER A C 1
ATOM 1549 O O . SER A 1 199 ? -1.464 -12.168 -34.573 1.00 89.44 199 SER A O 1
ATOM 1551 N N . GLY A 1 200 ? 0.424 -13.141 -35.327 1.00 91.19 200 GLY A N 1
ATOM 1552 C CA . GLY A 1 200 ? 1.352 -12.059 -34.992 1.00 91.19 200 GLY A CA 1
ATOM 1553 C C . GLY A 1 200 ? 1.900 -12.157 -33.564 1.00 91.19 200 GLY A C 1
ATOM 1554 O O . GLY A 1 200 ? 1.537 -13.039 -32.791 1.00 91.19 200 GLY A O 1
ATOM 1555 N N . LEU A 1 201 ? 2.798 -11.241 -33.202 1.00 92.94 201 LEU A N 1
ATOM 1556 C CA . LEU A 1 201 ? 3.399 -11.162 -31.868 1.00 92.94 201 LEU A CA 1
ATOM 1557 C C . LEU A 1 201 ? 2.415 -10.492 -30.903 1.00 92.94 201 LEU A C 1
ATOM 1559 O O . LEU A 1 201 ? 2.046 -9.330 -31.109 1.00 92.94 201 LEU A O 1
ATOM 1563 N N . GLN A 1 202 ? 1.968 -11.203 -29.870 1.00 89.88 202 GLN A N 1
ATOM 1564 C CA . GLN A 1 202 ? 0.947 -10.677 -28.966 1.00 89.88 202 GLN A CA 1
ATOM 1565 C C . GLN A 1 202 ? 1.548 -9.731 -27.914 1.00 89.88 202 GLN A C 1
ATOM 1567 O O . GLN A 1 202 ? 2.647 -9.970 -27.407 1.00 89.88 202 GLN A O 1
ATOM 1572 N N . PRO A 1 203 ? 0.826 -8.661 -27.535 1.00 85.75 203 PRO A N 1
ATOM 1573 C CA . PRO A 1 203 ? 1.203 -7.838 -26.393 1.00 85.75 203 PRO A CA 1
ATOM 1574 C C . PRO A 1 203 ? 1.277 -8.665 -25.105 1.00 85.75 203 PRO A C 1
ATOM 1576 O O . PRO A 1 203 ? 0.474 -9.574 -24.907 1.00 85.75 203 PRO A O 1
ATOM 1579 N N . SER A 1 204 ? 2.198 -8.291 -24.214 1.00 85.94 204 SER A N 1
ATOM 1580 C CA . SER A 1 204 ? 2.396 -8.924 -22.899 1.00 85.94 204 SER A CA 1
ATOM 1581 C C . SER A 1 204 ? 2.926 -10.367 -22.928 1.00 85.94 204 SER A C 1
ATOM 1583 O O . SER A 1 204 ? 2.940 -11.019 -21.887 1.00 85.94 204 SER A O 1
ATOM 1585 N N . GLU A 1 205 ? 3.416 -10.853 -24.072 1.00 88.12 205 GLU A N 1
ATOM 1586 C CA . GLU A 1 205 ? 4.105 -12.144 -24.179 1.00 88.12 205 GLU A CA 1
ATOM 1587 C C . GLU A 1 205 ? 5.633 -11.996 -24.214 1.00 88.12 205 GLU A C 1
ATOM 1589 O O . GLU A 1 205 ? 6.179 -11.050 -24.786 1.00 88.12 205 GLU A O 1
ATOM 1594 N N . LEU A 1 206 ? 6.332 -12.981 -23.640 1.00 92.50 206 LEU A N 1
ATOM 1595 C CA . LEU A 1 206 ? 7.775 -13.155 -23.795 1.00 92.50 206 LEU A CA 1
ATOM 1596 C C . LEU A 1 206 ? 8.048 -14.224 -24.857 1.00 92.50 206 LEU A C 1
ATOM 1598 O O . LEU A 1 206 ? 7.798 -15.408 -24.638 1.00 92.50 206 LEU A O 1
ATOM 1602 N N . LEU A 1 207 ? 8.615 -13.809 -25.989 1.00 90.69 207 LEU A N 1
ATOM 1603 C CA . LEU A 1 207 ? 8.965 -14.703 -27.091 1.00 90.69 207 LEU A CA 1
ATOM 1604 C C . LEU A 1 207 ? 10.469 -14.982 -27.096 1.00 90.69 207 LEU A C 1
ATOM 1606 O O . LEU A 1 207 ? 11.287 -14.070 -27.213 1.00 90.69 207 LEU A O 1
ATOM 1610 N N . ILE A 1 208 ? 10.838 -16.260 -26.981 1.00 94.44 208 ILE A N 1
ATOM 1611 C CA . ILE A 1 208 ? 12.237 -16.695 -26.904 1.00 94.44 208 ILE A CA 1
ATOM 1612 C C . ILE A 1 208 ? 12.664 -17.306 -28.240 1.00 94.44 208 ILE A C 1
ATOM 1614 O O . ILE A 1 208 ? 12.185 -18.369 -28.631 1.00 94.44 208 ILE A O 1
ATOM 1618 N N . LEU A 1 209 ? 13.624 -16.665 -28.915 1.00 93.25 209 LEU A N 1
ATOM 1619 C CA . LEU A 1 209 ? 14.275 -17.210 -30.108 1.00 93.25 209 LEU A CA 1
ATOM 1620 C C . LEU A 1 209 ? 15.586 -17.916 -29.735 1.00 93.25 209 LEU A C 1
ATOM 1622 O O . LEU A 1 209 ? 16.601 -17.272 -29.448 1.00 93.25 209 LEU A O 1
ATOM 1626 N N . ALA A 1 210 ? 15.575 -19.247 -29.791 1.00 94.00 210 ALA A N 1
ATOM 1627 C CA . ALA A 1 210 ? 16.743 -20.085 -29.547 1.00 94.00 210 ALA A CA 1
ATOM 1628 C C . ALA A 1 210 ? 17.241 -20.733 -30.847 1.00 94.00 210 ALA A C 1
ATOM 1630 O O . ALA A 1 210 ? 16.469 -21.312 -31.606 1.00 94.00 210 ALA A O 1
ATOM 1631 N N . ALA A 1 211 ? 18.549 -20.665 -31.089 1.00 94.62 211 ALA A N 1
ATOM 1632 C CA . ALA A 1 211 ? 19.213 -21.380 -32.173 1.00 94.62 211 ALA A CA 1
ATOM 1633 C C . ALA A 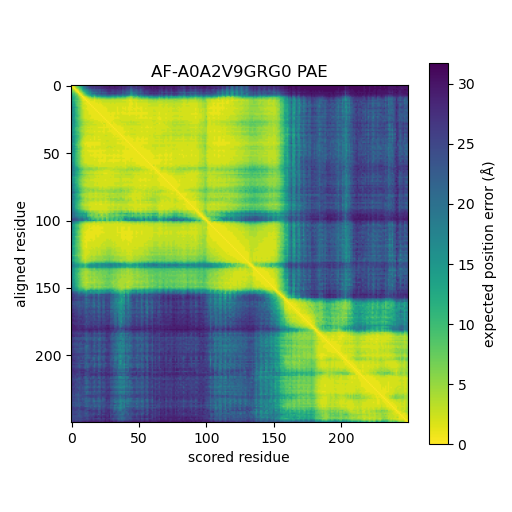1 211 ? 20.661 -21.692 -31.774 1.00 94.62 211 ALA A C 1
ATOM 1635 O O . ALA A 1 211 ? 21.221 -21.038 -30.892 1.00 94.62 211 ALA A O 1
ATOM 1636 N N . ARG A 1 212 ? 21.282 -22.676 -32.433 1.00 94.69 212 ARG A N 1
ATOM 1637 C CA . ARG A 1 212 ? 22.718 -22.951 -32.249 1.00 94.69 212 ARG A CA 1
ATOM 1638 C C . ARG A 1 212 ? 23.561 -21.782 -32.795 1.00 94.69 212 ARG A C 1
ATOM 1640 O O . ARG A 1 212 ? 23.082 -21.068 -33.684 1.00 94.69 212 ARG A O 1
ATOM 1647 N N . PRO A 1 213 ? 24.815 -21.610 -32.333 1.00 90.75 213 PRO A N 1
ATOM 1648 C CA . PRO A 1 213 ? 25.733 -20.632 -32.912 1.00 90.75 213 PRO A CA 1
ATOM 1649 C C . PRO A 1 213 ? 25.813 -20.757 -34.439 1.00 90.75 213 PRO A C 1
ATOM 1651 O O . PRO A 1 213 ? 25.745 -21.860 -34.989 1.00 90.75 213 PRO A O 1
ATOM 1654 N N . SER A 1 214 ? 25.905 -19.613 -35.119 1.00 87.62 214 SER A N 1
ATOM 1655 C CA . SER A 1 214 ? 25.981 -19.510 -36.586 1.00 87.62 214 SER A CA 1
ATOM 1656 C C . SER A 1 214 ? 24.755 -20.020 -37.369 1.00 87.62 214 SER A C 1
ATOM 1658 O O . SER A 1 214 ? 24.837 -20.170 -38.582 1.00 87.62 214 SER A O 1
ATOM 1660 N N . GLN A 1 215 ? 23.599 -20.246 -36.727 1.00 94.06 215 GLN A N 1
ATOM 1661 C CA . GLN A 1 215 ? 22.344 -20.634 -37.406 1.00 94.06 215 GLN A CA 1
ATOM 1662 C C . GLN A 1 215 ? 21.430 -19.443 -37.757 1.00 94.06 215 GLN A C 1
ATOM 1664 O O . GLN A 1 215 ? 20.250 -19.630 -38.035 1.00 94.06 215 GLN A O 1
ATOM 1669 N N . GLY A 1 216 ? 21.942 -18.209 -37.714 1.00 91.56 216 GLY A N 1
ATOM 1670 C CA . GLY A 1 216 ? 21.191 -17.032 -38.168 1.00 91.56 216 GLY A CA 1
ATOM 1671 C C . GLY A 1 216 ? 20.183 -16.447 -37.171 1.00 91.56 216 GLY A C 1
ATOM 1672 O O . GLY A 1 216 ? 19.310 -15.693 -37.588 1.00 91.56 216 GLY A O 1
ATOM 1673 N N . LYS A 1 217 ? 20.304 -16.725 -35.862 1.00 95.19 217 LYS A N 1
ATOM 1674 C CA . LYS A 1 217 ? 19.455 -16.119 -34.809 1.00 95.19 217 LYS A CA 1
ATOM 1675 C C . LYS A 1 217 ? 19.397 -14.591 -34.920 1.00 95.19 217 LYS A C 1
ATOM 1677 O O . LYS A 1 217 ? 18.312 -14.020 -34.967 1.00 95.19 217 LYS A O 1
ATOM 1682 N N . THR A 1 218 ? 20.561 -13.944 -34.980 1.00 92.44 218 THR A N 1
ATOM 1683 C CA . THR A 1 218 ? 20.661 -12.480 -35.062 1.00 92.44 218 THR A CA 1
ATOM 1684 C C . THR A 1 218 ? 20.081 -11.953 -36.367 1.00 92.44 218 THR A C 1
ATOM 1686 O O . THR A 1 218 ? 19.326 -10.988 -36.348 1.00 92.44 218 THR A O 1
ATOM 1689 N N . ALA A 1 219 ? 20.352 -12.633 -37.485 1.00 93.25 219 ALA A N 1
ATOM 1690 C CA . ALA A 1 219 ? 19.803 -12.264 -38.784 1.00 93.25 219 ALA A CA 1
ATOM 1691 C C . ALA A 1 219 ? 18.266 -12.312 -38.781 1.00 93.25 219 ALA A C 1
ATOM 1693 O O . A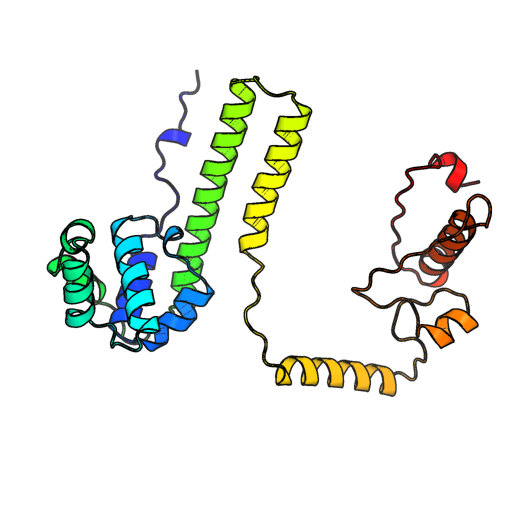LA A 1 219 ? 17.623 -11.356 -39.208 1.00 93.25 219 ALA A O 1
ATOM 1694 N N . LEU A 1 220 ? 17.665 -13.381 -38.249 1.00 93.75 220 LEU A N 1
ATOM 1695 C CA . LEU A 1 220 ? 16.210 -13.495 -38.147 1.00 93.75 220 LEU A CA 1
ATOM 1696 C C . LEU A 1 220 ? 15.616 -12.415 -37.231 1.00 93.75 220 LEU A C 1
ATOM 1698 O O . LEU A 1 220 ? 14.614 -11.803 -37.592 1.00 93.75 220 LEU A O 1
ATOM 1702 N N . ALA A 1 221 ? 16.244 -12.157 -36.080 1.00 93.62 221 ALA A N 1
ATOM 1703 C CA . ALA A 1 221 ? 15.800 -11.119 -35.154 1.00 93.62 221 ALA A CA 1
ATOM 1704 C C . ALA A 1 221 ? 15.839 -9.722 -35.798 1.00 93.62 221 ALA A C 1
ATOM 1706 O O . ALA A 1 221 ? 14.869 -8.979 -35.688 1.00 93.62 221 ALA A O 1
ATOM 1707 N N . LEU A 1 222 ? 16.914 -9.384 -36.517 1.00 93.25 222 LEU A N 1
ATOM 1708 C CA . LEU A 1 222 ? 17.042 -8.115 -37.242 1.00 93.25 222 LEU A CA 1
ATOM 1709 C C . LEU A 1 222 ? 15.991 -7.966 -38.343 1.00 93.25 222 LEU A C 1
ATOM 1711 O O . LEU A 1 222 ? 15.322 -6.941 -38.391 1.00 93.25 222 LEU A O 1
ATOM 1715 N N . ASN A 1 223 ? 15.772 -8.998 -39.160 1.00 93.50 223 ASN A N 1
ATOM 1716 C CA . ASN A 1 223 ? 14.742 -8.958 -40.205 1.00 93.50 223 ASN A CA 1
ATOM 1717 C C . ASN A 1 223 ? 13.333 -8.777 -39.618 1.00 93.50 223 ASN A C 1
ATOM 1719 O O . ASN A 1 223 ? 12.503 -8.058 -40.171 1.00 93.50 223 ASN A O 1
ATOM 1723 N N . LEU A 1 224 ? 13.053 -9.431 -38.487 1.00 94.25 224 LEU A N 1
ATOM 1724 C CA . LEU A 1 224 ? 11.791 -9.268 -37.774 1.00 94.25 224 LEU A CA 1
ATOM 1725 C C . LEU A 1 224 ? 11.620 -7.820 -37.293 1.00 94.25 224 LEU A C 1
ATOM 1727 O O . LEU A 1 224 ? 10.584 -7.208 -37.540 1.00 94.25 224 LEU A O 1
ATOM 1731 N N . MET A 1 225 ? 12.650 -7.264 -36.650 1.00 93.44 225 MET A N 1
ATOM 1732 C CA . MET A 1 225 ? 12.653 -5.880 -36.172 1.00 93.44 225 MET A CA 1
ATOM 1733 C C . MET A 1 225 ? 12.499 -4.876 -37.3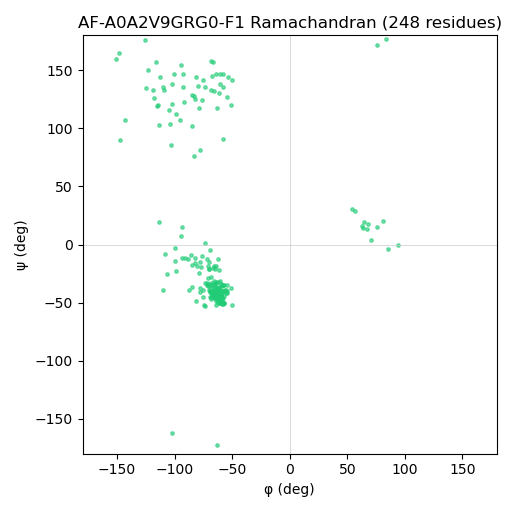17 1.00 93.44 225 MET A C 1
ATOM 1735 O O . MET A 1 225 ? 11.715 -3.939 -37.193 1.00 93.44 225 MET A O 1
ATOM 1739 N N . GLU A 1 226 ? 13.179 -5.090 -38.444 1.00 93.31 226 GLU A N 1
ATOM 1740 C CA . GLU A 1 226 ? 13.069 -4.254 -39.641 1.00 93.31 226 GLU A CA 1
ATOM 1741 C C . GLU A 1 226 ? 11.639 -4.246 -40.192 1.00 93.31 226 GLU A C 1
ATOM 1743 O O . GLU A 1 226 ? 11.071 -3.179 -40.429 1.00 93.31 226 GLU A O 1
ATOM 1748 N N . ASN A 1 227 ? 11.017 -5.419 -40.349 1.00 94.31 227 ASN A N 1
ATOM 1749 C CA . ASN A 1 227 ? 9.636 -5.512 -40.821 1.00 94.31 227 ASN A CA 1
ATOM 1750 C C . ASN A 1 227 ? 8.674 -4.772 -39.885 1.00 94.31 227 ASN A C 1
ATOM 1752 O O . ASN A 1 227 ? 7.825 -4.011 -40.352 1.00 94.31 227 ASN A O 1
ATOM 1756 N N . ILE A 1 228 ? 8.824 -4.953 -38.573 1.00 94.69 228 ILE A N 1
ATOM 1757 C CA . ILE A 1 228 ? 7.967 -4.310 -37.570 1.00 94.69 228 ILE A CA 1
ATOM 1758 C C . ILE A 1 228 ? 8.160 -2.788 -37.572 1.00 94.69 228 ILE A C 1
ATOM 1760 O O . ILE A 1 228 ? 7.176 -2.045 -37.545 1.00 94.69 228 ILE A O 1
ATOM 1764 N N . ALA A 1 229 ? 9.408 -2.322 -37.643 1.00 94.88 229 ALA A N 1
ATOM 1765 C CA . ALA A 1 229 ? 9.734 -0.904 -37.584 1.00 94.88 229 ALA A CA 1
ATOM 1766 C C . ALA A 1 229 ? 9.398 -0.165 -38.881 1.00 94.88 229 ALA A C 1
ATOM 1768 O O . ALA A 1 229 ? 8.693 0.841 -38.859 1.00 94.88 229 ALA A O 1
ATOM 1769 N N . ILE A 1 230 ? 9.877 -0.669 -40.019 1.00 92.31 230 ILE A N 1
ATOM 1770 C CA . ILE A 1 230 ? 9.772 0.016 -41.311 1.00 92.31 230 ILE A CA 1
ATOM 1771 C C . ILE A 1 230 ? 8.397 -0.206 -41.936 1.00 92.31 230 ILE A C 1
ATOM 1773 O O . ILE A 1 230 ? 7.762 0.750 -42.378 1.00 92.31 230 ILE A O 1
ATOM 1777 N N . ARG A 1 231 ? 7.922 -1.457 -41.993 1.00 87.44 231 ARG A N 1
ATOM 1778 C CA . ARG A 1 231 ? 6.647 -1.784 -42.658 1.00 87.44 231 ARG A CA 1
ATOM 1779 C C . ARG A 1 231 ? 5.461 -1.637 -41.714 1.00 87.44 231 ARG A C 1
ATOM 1781 O O . ARG A 1 231 ? 4.408 -1.171 -42.136 1.00 87.44 231 ARG A O 1
ATOM 1788 N N . GLY A 1 232 ? 5.634 -2.039 -40.456 1.00 87.50 232 GLY A N 1
ATOM 1789 C CA . GLY A 1 232 ? 4.609 -1.930 -39.417 1.00 87.50 232 GLY A CA 1
ATOM 1790 C C . GLY A 1 232 ? 4.500 -0.538 -38.791 1.00 87.50 232 GLY A C 1
ATOM 1791 O O . GLY A 1 232 ? 3.473 -0.229 -38.195 1.00 87.50 232 GLY A O 1
ATOM 1792 N N . GLY A 1 233 ? 5.525 0.312 -38.926 1.00 91.94 233 GLY A N 1
ATOM 1793 C CA . GLY A 1 233 ? 5.534 1.662 -38.353 1.00 91.94 233 GLY A CA 1
ATOM 1794 C C 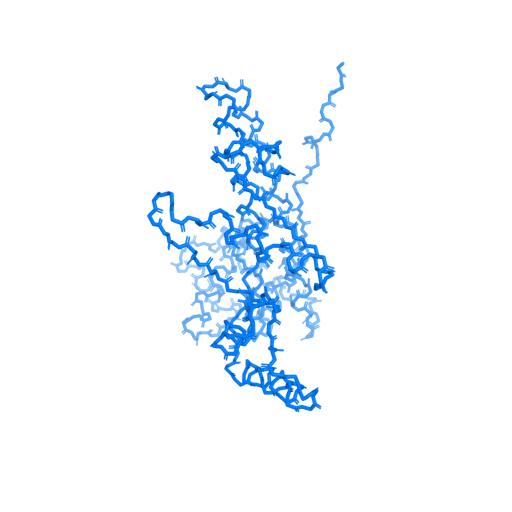. GLY A 1 233 ? 5.578 1.689 -36.821 1.00 91.94 233 GLY A C 1
ATOM 1795 O O . GLY A 1 233 ? 5.239 2.706 -36.216 1.00 91.94 233 GLY A O 1
ATOM 1796 N N . HIS A 1 234 ? 5.964 0.583 -36.179 1.00 92.19 234 HIS A N 1
ATOM 1797 C CA . HIS A 1 234 ? 6.047 0.492 -34.724 1.00 92.19 234 HIS A CA 1
ATOM 1798 C C . HIS A 1 234 ? 7.461 0.835 -34.233 1.00 92.19 234 HIS A C 1
ATOM 1800 O O . HIS A 1 234 ? 8.433 0.329 -34.786 1.00 92.19 234 HIS A O 1
ATOM 1806 N N . PRO A 1 235 ? 7.624 1.638 -33.170 1.00 94.19 235 PRO A N 1
ATOM 1807 C CA . PRO A 1 235 ? 8.931 1.825 -32.546 1.00 94.19 235 PRO A CA 1
ATOM 1808 C C . PRO A 1 235 ? 9.479 0.495 -32.007 1.00 94.19 235 PRO A C 1
ATOM 1810 O O . PRO A 1 235 ? 8.780 -0.213 -31.282 1.00 94.19 235 PRO A O 1
ATOM 1813 N N . VAL A 1 236 ? 10.732 0.169 -32.335 1.00 93.94 236 VAL A N 1
ATOM 1814 C CA . VAL A 1 236 ? 11.413 -1.060 -31.896 1.00 93.94 236 VAL A CA 1
ATOM 1815 C C . VAL A 1 236 ? 12.721 -0.700 -31.200 1.00 93.94 236 VAL A C 1
ATOM 1817 O O . VAL A 1 236 ? 13.486 0.123 -31.698 1.00 93.94 236 VAL A O 1
ATOM 1820 N N . ALA A 1 237 ? 12.987 -1.335 -30.057 1.00 94.31 237 ALA A N 1
ATOM 1821 C CA . ALA A 1 237 ? 14.247 -1.221 -29.330 1.00 94.31 237 ALA A CA 1
ATOM 1822 C C . ALA A 1 237 ? 15.028 -2.539 -29.413 1.00 94.31 237 ALA A C 1
ATOM 1824 O O . ALA A 1 237 ? 14.460 -3.612 -29.212 1.00 94.31 237 ALA A O 1
ATOM 1825 N N . MET A 1 238 ? 16.334 -2.451 -29.678 1.00 91.25 238 MET A N 1
ATOM 1826 C CA . MET A 1 238 ? 17.242 -3.597 -29.713 1.00 91.25 238 MET A CA 1
ATOM 1827 C C . MET A 1 238 ? 18.331 -3.442 -28.654 1.00 91.25 238 MET A C 1
ATOM 1829 O O . MET A 1 238 ? 18.991 -2.408 -28.579 1.00 91.25 238 MET A O 1
ATOM 1833 N N . PHE A 1 239 ? 18.565 -4.511 -27.899 1.00 93.81 239 PHE A N 1
ATOM 1834 C CA . PHE A 1 239 ? 19.688 -4.628 -26.975 1.00 93.81 239 PHE A CA 1
ATOM 1835 C C . PHE A 1 239 ? 20.611 -5.741 -27.476 1.00 93.81 239 PHE A C 1
ATOM 1837 O O . PHE A 1 239 ? 20.184 -6.887 -27.620 1.00 93.81 239 PHE A O 1
ATOM 1844 N N . SER A 1 240 ? 21.866 -5.403 -27.771 1.00 91.62 240 SER A N 1
ATOM 1845 C CA . SER A 1 240 ? 22.883 -6.353 -28.231 1.00 91.62 240 SER A CA 1
ATOM 1846 C C . SER A 1 240 ? 24.026 -6.416 -27.233 1.00 91.62 240 SER A C 1
ATOM 1848 O O . SER A 1 240 ? 24.611 -5.390 -26.897 1.00 91.62 240 SER A O 1
ATOM 1850 N N . LEU A 1 241 ? 24.345 -7.631 -26.786 1.00 91.50 241 LEU A N 1
ATOM 1851 C CA . LEU A 1 241 ? 25.462 -7.913 -25.878 1.00 91.50 241 LEU A CA 1
ATOM 1852 C C . LEU A 1 241 ? 26.630 -8.629 -26.580 1.00 91.50 241 LEU A C 1
ATOM 1854 O O . LEU A 1 241 ? 27.683 -8.804 -25.981 1.00 91.50 241 LEU A O 1
ATOM 1858 N N . GLU A 1 242 ? 26.444 -9.060 -27.833 1.00 88.19 242 GLU A N 1
ATOM 1859 C CA . GLU A 1 242 ? 27.422 -9.865 -28.587 1.00 88.19 242 GLU A CA 1
ATOM 1860 C C . GLU A 1 242 ? 28.057 -9.077 -29.742 1.00 88.19 242 GLU A C 1
ATOM 1862 O O . GLU A 1 242 ? 29.255 -9.183 -29.985 1.00 88.19 242 GLU A O 1
ATOM 1867 N N . MET A 1 243 ? 27.266 -8.257 -30.443 1.00 88.19 243 MET A N 1
ATOM 1868 C CA . MET A 1 243 ? 27.715 -7.472 -31.598 1.00 88.19 243 MET A CA 1
ATOM 1869 C C . MET A 1 243 ? 27.701 -5.975 -31.294 1.00 88.19 243 MET A C 1
ATOM 1871 O O . MET A 1 243 ? 26.798 -5.487 -30.608 1.00 88.19 243 MET A O 1
ATOM 1875 N N . SER A 1 244 ? 28.672 -5.241 -31.847 1.00 89.75 244 SER A N 1
ATOM 1876 C CA . SER A 1 244 ? 28.706 -3.778 -31.761 1.00 89.75 244 SER A CA 1
ATOM 1877 C C . SER A 1 244 ? 27.575 -3.143 -32.576 1.00 89.75 244 SER A C 1
ATOM 1879 O O . SER A 1 244 ? 27.065 -3.738 -33.528 1.00 89.75 244 SER A O 1
ATOM 1881 N N . LYS A 1 245 ? 27.210 -1.900 -32.240 1.00 88.88 245 LYS A N 1
ATOM 1882 C CA . LYS A 1 245 ? 26.170 -1.144 -32.958 1.00 88.88 245 LYS A CA 1
ATOM 1883 C C . LYS A 1 245 ? 26.500 -0.944 -34.442 1.00 88.88 245 LYS A C 1
ATOM 1885 O O . LYS A 1 245 ? 25.600 -0.963 -35.270 1.00 88.88 245 LYS A O 1
ATOM 1890 N N . GLU A 1 246 ? 27.779 -0.794 -34.785 1.00 89.81 246 GLU A N 1
ATOM 1891 C CA . GLU A 1 246 ? 28.239 -0.647 -36.169 1.00 89.81 246 GLU A CA 1
ATOM 1892 C C . GLU A 1 246 ? 28.037 -1.943 -36.956 1.00 89.81 246 GLU A C 1
ATOM 1894 O O . GLU A 1 246 ? 27.591 -1.900 -38.096 1.00 89.81 246 GLU A O 1
ATOM 1899 N N . SER A 1 247 ? 28.308 -3.091 -36.328 1.00 85.12 247 SER A N 1
ATOM 1900 C CA . SER A 1 247 ? 28.166 -4.412 -36.957 1.00 85.12 247 SER A CA 1
ATOM 1901 C C . SER A 1 247 ? 26.707 -4.804 -37.204 1.00 85.12 247 SER A C 1
ATOM 1903 O O . SER A 1 247 ? 26.444 -5.679 -38.016 1.00 85.12 247 SER A O 1
ATOM 1905 N N . LEU A 1 248 ? 25.762 -4.195 -36.482 1.00 84.69 248 LEU A N 1
ATOM 1906 C CA . LEU A 1 248 ? 24.323 -4.424 -36.651 1.00 84.69 248 LEU A CA 1
ATOM 1907 C C . LEU A 1 248 ? 23.698 -3.568 -37.761 1.00 84.69 248 LEU A C 1
ATOM 1909 O O . LEU A 1 248 ? 22.586 -3.863 -38.185 1.00 84.69 248 LEU A O 1
ATOM 1913 N N . LEU A 1 249 ? 24.378 -2.498 -38.187 1.00 76.88 249 LEU A N 1
ATOM 1914 C CA . LEU A 1 249 ? 23.922 -1.596 -39.251 1.00 76.88 249 LEU A CA 1
ATOM 1915 C C . LEU A 1 249 ? 24.466 -1.965 -40.640 1.00 76.88 249 LEU A C 1
ATOM 1917 O O . LEU A 1 249 ? 24.026 -1.371 -41.625 1.00 76.88 249 LEU A O 1
ATOM 1921 N N . GLN A 1 250 ? 25.440 -2.876 -40.708 1.00 59.12 250 GLN A N 1
ATOM 1922 C CA . GLN A 1 250 ? 26.013 -3.405 -41.950 1.00 59.12 250 GLN A CA 1
ATOM 1923 C C . GLN A 1 250 ? 25.223 -4.611 -42.451 1.00 59.12 250 GLN A C 1
ATOM 1925 O O . GLN A 1 250 ? 25.063 -4.703 -43.688 1.00 59.12 250 GLN A O 1
#

Nearest PDB structures (foldseek):
  2r6a-assembly1_A  TM=6.309E-01  e=6.522E-15  Geobacillus stearothermophilus
  4esv-assembly1_C  TM=6.211E-01  e=6.838E-15  Geobacillus stearothermophilus
  2r6e-assembly1_A  TM=6.744E-01  e=3.638E-13  Geobacillus stearothermophilus
  2vye-assembly1_A  TM=6.285E-01  e=8.005E-14  Geobacillus kaustophilus HTA426
  2vyf-assembly1_A  TM=6.271E-01  e=1.014E-13  Geobacillus kaustophilus HTA426

Foldseek 3Di:
DPPDPPVPDDQQADVLLLLLLLLLCQLPVVSLVLLVVQDQLLLHPQPLSSLLNVLSVVCVVVVHRRHLVSSLVSCVVVVNQVVNVHSVVSVVSNPPHDSDGPNNVSSVSSNVSSLSNLVVVLVVVLVVCVVVVPDDPVVSVVVSVVSVVVSVVSVPPPDDDDVVVVVVVVVVLVVVCVVVVQQASEQAQPDVVVCNVVSYDHPPDDDDDDDDPPPCSLVSVLSSQCCCVVVVVDDDDDDDPDDDPVRSVD

Solvent-accessible surface area (backbone atoms only — not comparable to full-atom values): 14726 Å² total; per-residue (Å²): 136,82,77,70,76,74,76,75,58,77,76,59,67,51,69,68,35,49,38,51,41,56,15,39,24,52,77,38,61,76,47,43,62,59,35,58,74,60,44,56,46,81,36,45,80,49,67,32,55,20,54,51,48,48,50,50,51,54,32,52,76,68,72,41,74,50,35,76,65,52,49,45,52,52,29,49,76,71,70,42,30,68,72,43,58,30,68,72,45,59,57,56,36,49,56,94,60,66,96,79,66,65,46,58,61,29,31,51,52,33,37,53,24,30,51,53,38,52,50,52,53,51,52,50,52,49,52,50,52,64,71,68,54,85,62,57,70,67,62,53,50,56,48,45,54,52,57,56,50,57,63,58,52,78,76,65,73,74,71,93,75,59,67,70,58,58,50,51,59,50,49,57,53,50,52,50,44,62,74,67,70,53,82,53,82,32,50,60,48,80,43,69,72,58,22,68,75,58,25,17,54,52,85,98,63,88,84,83,90,84,70,62,90,93,68,49,57,67,59,53,52,50,53,35,50,46,30,27,32,70,76,62,67,41,92,78,87,86,88,69,94,86,60,56,76,69,71,74,74,109

Secondary structure (DSSP, 8-state):
----TTTTSPPS--HHHHHHHHHHHHH-GGGHHHHHHH--GGG-SSHHHHHHHHHHHHHHHTT---SHHHHHHHHHHHT-TGGGTHHHHHHHHHTT--SS--HHHHHHHHHHHHHHHHHHHHHHHHHHHHHH--S-HHHHHHHHHHHHHHHHHTT----PPPHHHHHHHHHHHHHHHHHHT-S--SB--S-HHHHHHHSSBPTT--------TTSSHHHHHHHHHHIIIIIT--------SSS-HHHHH-